Protein AF-A0A914RII7-F1 (afdb_monomer_lite)

Secondary structure (DSSP, 8-state):
---TTS-TTT-HHHHHHTT---TT-SHHHHHHHHHHHHT-GGGS---TT--HHHHHHHHHHHHHHHHHHTHHHHHTT-HHHHHHHHHHHHHH----TTT-TTS--PPPPPHHHHHHHHHHHHHHH----SSS----SS-HHHHHHSHHHHHHHHHHHHHHHHHHH-TT--HHHHHHHHHHHHHHHHHIIIIISPPHHHHT-HHHH-----HHHHHHH-TTS-HHHHHHHHHHHS-GGG-

Sequence (239 aa):
MINISADPCSDFYTFTCGNYNNPAGMSFEELDERNMPSAHPDNYNMPVTSSKPMQQLFHYFDTCKTAFSDWSAITRDASYVKSKLRSFQSVTRLPFPLLQQDSTDLAVPNSTTLATAIGYLEGALQTATFLTSATLTYPASYYLKAWNLIKAEYRERVMTWMNQLTSSLNQTQLSRDVEDMLNLELRFVTELMTDANTRRNFARSYNRYTVAQASAQYPFLDWRIYLQEISAHADRSVQ

InterPro domains:
  IPR000718 Peptidase M13 [PS51885] (1-239)
  IPR008753 Peptidase M13, N-terminal domain [PF05649] (8-231)
  IPR042089 Peptidase M13, domain 2 [G3DSA:1.10.1380.10] (29-239)

Radius of gyration: 23.93 Å; chains: 1; bounding box: 58×49×57 Å

Foldseek 3Di:
DADPVDDCVVPVCCRRCVPPDDPCDDPVSVVCVVCVVVPQCVVPDQPPPDDPVSVVVVVVNVVVVVCVVCVCVVPQQPVVVVVLQVVLCVFLVDHDCLQPVVDDDDDDDFQLSVLLNQLQCCQAVVFDDPLDLGDDPDPLCCLVPPCVPCVVVQLVVQVVVSCSNPVPGDVVVSSVVSVVVVVVSSCCSPPPDDDPVVVVPVVVSPDDDDQVRCCVVPVRHNSVSNVVSNVVNHDPVVD

pLDDT: mean 88.15, std 9.2, range [39.59, 97.75]

Organism: Parascaris equorum (NCBI:txid6256)

Structure (mmCIF, N/CA/C/O backbone):
data_AF-A0A914RII7-F1
#
_entry.id   AF-A0A914RII7-F1
#
loop_
_atom_site.group_PDB
_atom_site.id
_atom_site.type_symbol
_atom_site.label_atom_id
_atom_site.label_alt_id
_atom_site.label_comp_id
_atom_site.label_asym_id
_atom_site.label_entity_id
_atom_site.label_seq_id
_atom_site.pdbx_PDB_ins_code
_atom_site.Cartn_x
_atom_site.Cartn_y
_atom_site.Cartn_z
_atom_site.occupancy
_atom_site.B_iso_or_equiv
_atom_site.auth_seq_id
_atom_site.auth_comp_id
_atom_site.auth_asym_id
_atom_site.auth_atom_id
_atom_site.pdbx_PDB_model_num
ATOM 1 N N . MET A 1 1 ? 23.827 -7.106 -29.412 1.00 69.38 1 MET A N 1
ATOM 2 C CA . MET A 1 1 ? 24.751 -6.605 -30.454 1.00 69.38 1 MET A CA 1
ATOM 3 C C . MET A 1 1 ? 26.041 -6.214 -29.765 1.00 69.38 1 MET A C 1
ATOM 5 O O . MET A 1 1 ? 25.971 -5.429 -28.830 1.00 69.38 1 MET A O 1
ATOM 9 N N . ILE A 1 2 ? 27.172 -6.773 -30.194 1.00 90.62 2 ILE A N 1
ATOM 10 C CA . ILE A 1 2 ? 28.473 -6.551 -29.547 1.00 90.62 2 ILE A CA 1
ATOM 11 C C . ILE A 1 2 ? 29.140 -5.257 -30.041 1.00 90.62 2 ILE A C 1
ATOM 13 O O . ILE A 1 2 ? 28.991 -4.880 -31.206 1.00 90.62 2 ILE A O 1
ATOM 17 N N . ASN A 1 3 ? 29.881 -4.588 -29.161 1.00 94.12 3 ASN A N 1
ATOM 18 C CA . ASN A 1 3 ? 30.772 -3.474 -29.458 1.00 94.12 3 ASN A CA 1
ATOM 19 C C . ASN A 1 3 ? 32.227 -3.957 -29.462 1.00 94.12 3 ASN A C 1
ATOM 21 O O . ASN A 1 3 ? 32.897 -3.972 -28.434 1.00 94.12 3 ASN A O 1
ATOM 25 N N . ILE A 1 4 ? 32.722 -4.322 -30.646 1.00 94.56 4 ILE A N 1
ATOM 26 C CA . ILE A 1 4 ? 34.090 -4.832 -30.836 1.00 94.56 4 ILE A CA 1
ATOM 27 C C . ILE A 1 4 ? 35.189 -3.788 -30.591 1.00 94.56 4 ILE A C 1
ATOM 29 O O . ILE A 1 4 ? 36.359 -4.150 -30.530 1.00 94.56 4 ILE A O 1
ATOM 33 N N . SER A 1 5 ? 34.831 -2.507 -30.467 1.00 96.00 5 SER A N 1
ATOM 34 C CA . SER A 1 5 ? 35.778 -1.435 -30.146 1.00 96.00 5 SER A CA 1
ATOM 35 C C . SER A 1 5 ? 36.058 -1.325 -28.644 1.00 96.00 5 SER A C 1
ATOM 37 O O . SER A 1 5 ? 36.991 -0.628 -28.256 1.00 96.00 5 SER A O 1
ATOM 39 N N . ALA A 1 6 ? 35.257 -1.980 -27.796 1.00 96.25 6 ALA A N 1
ATOM 40 C CA . ALA A 1 6 ? 35.498 -2.064 -26.361 1.00 96.25 6 ALA A CA 1
ATOM 41 C C . ALA A 1 6 ? 36.340 -3.305 -26.025 1.00 96.25 6 ALA A C 1
ATOM 43 O O . ALA A 1 6 ? 36.128 -4.376 -26.589 1.00 96.25 6 ALA A O 1
ATOM 44 N N . ASP A 1 7 ? 37.284 -3.171 -25.093 1.00 96.62 7 ASP A N 1
ATOM 45 C CA . ASP A 1 7 ? 38.089 -4.297 -24.616 1.00 96.62 7 ASP A CA 1
ATOM 46 C C . ASP A 1 7 ? 37.279 -5.153 -23.619 1.00 96.62 7 ASP A C 1
ATOM 48 O O . ASP A 1 7 ? 36.950 -4.660 -22.533 1.00 96.62 7 ASP A O 1
ATOM 52 N N . PRO A 1 8 ? 36.983 -6.433 -23.923 1.00 96.25 8 PRO A N 1
ATOM 53 C CA . PRO A 1 8 ? 36.220 -7.299 -23.027 1.00 96.25 8 PRO A CA 1
ATOM 54 C C . PRO A 1 8 ? 36.928 -7.590 -21.696 1.00 96.25 8 PRO A C 1
ATOM 56 O O . PRO A 1 8 ? 36.249 -7.933 -20.729 1.00 96.25 8 PRO A O 1
ATOM 59 N N . CYS A 1 9 ? 38.258 -7.459 -21.620 1.00 96.81 9 CYS A N 1
ATOM 60 C CA . CYS A 1 9 ? 39.017 -7.642 -20.379 1.00 96.81 9 CYS A CA 1
ATOM 61 C C . CYS A 1 9 ? 38.873 -6.452 -19.420 1.00 96.81 9 CYS A C 1
ATOM 63 O O . CYS A 1 9 ? 39.082 -6.610 -18.218 1.00 96.81 9 CYS A O 1
ATOM 65 N N . SER A 1 10 ? 38.515 -5.280 -19.949 1.00 97.44 10 SER A N 1
ATOM 66 C CA . SER A 1 10 ? 38.382 -4.034 -19.191 1.00 97.44 10 SER A CA 1
ATOM 67 C C . SER A 1 10 ? 36.919 -3.679 -18.908 1.00 97.44 10 SER A C 1
ATOM 69 O O . SER A 1 10 ? 36.592 -3.261 -17.800 1.00 97.44 10 SER A O 1
ATOM 71 N N . ASP A 1 11 ? 36.027 -3.873 -19.884 1.00 96.38 11 ASP A N 1
ATOM 72 C CA . ASP A 1 11 ? 34.590 -3.617 -19.754 1.00 96.38 11 ASP A CA 1
ATOM 73 C C . ASP A 1 11 ? 33.777 -4.600 -20.611 1.00 96.38 11 ASP A C 1
ATOM 75 O O . ASP A 1 11 ? 33.369 -4.332 -21.748 1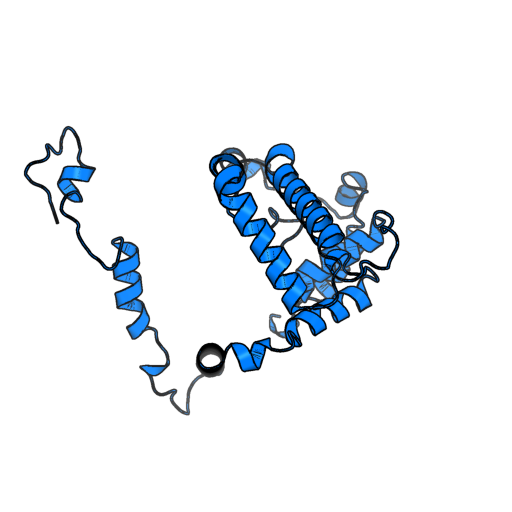.00 96.38 11 ASP A O 1
ATOM 79 N N . PHE A 1 12 ? 33.527 -5.775 -20.032 1.00 96.06 12 PHE A N 1
ATOM 80 C CA . PHE A 1 12 ? 32.760 -6.834 -20.682 1.00 96.06 12 PHE A CA 1
ATOM 81 C C . PHE A 1 12 ? 31.304 -6.434 -20.975 1.00 96.06 12 PHE A C 1
ATOM 83 O O . PHE A 1 12 ? 30.708 -6.935 -21.936 1.00 96.06 12 PHE A O 1
ATOM 90 N N . TYR A 1 13 ? 30.724 -5.523 -20.180 1.00 93.81 13 TYR A N 1
ATOM 91 C CA . TYR A 1 13 ? 29.360 -5.046 -20.397 1.00 93.81 13 TYR A CA 1
ATOM 92 C C . TYR A 1 13 ? 29.288 -4.189 -21.658 1.00 93.81 13 TYR A C 1
ATOM 94 O O . TYR A 1 13 ? 28.474 -4.473 -22.535 1.00 93.81 13 TYR A O 1
ATOM 102 N N . THR A 1 14 ? 30.172 -3.200 -21.810 1.00 95.25 14 THR A N 1
ATOM 103 C CA . THR A 1 14 ? 30.212 -2.374 -23.024 1.00 95.25 14 THR A CA 1
ATOM 104 C C . THR A 1 14 ? 30.561 -3.214 -24.249 1.00 95.25 14 THR A C 1
ATOM 106 O O . THR A 1 14 ? 29.912 -3.056 -25.280 1.00 95.25 14 THR A O 1
ATOM 109 N N . PHE A 1 15 ? 31.494 -4.167 -24.152 1.00 96.56 15 PHE A N 1
ATOM 110 C CA . PHE A 1 15 ? 31.782 -5.095 -25.255 1.00 96.56 15 PHE A CA 1
ATOM 111 C C . PHE A 1 15 ? 30.549 -5.900 -25.688 1.00 96.56 15 PHE A C 1
ATOM 113 O O . PHE A 1 15 ? 30.287 -6.049 -26.879 1.00 96.56 15 PHE A O 1
ATOM 120 N N . THR A 1 16 ? 29.757 -6.406 -24.745 1.00 93.62 16 THR A N 1
ATOM 121 C CA . THR A 1 16 ? 28.628 -7.294 -25.069 1.00 93.62 16 THR A CA 1
ATOM 122 C C . THR A 1 16 ? 27.358 -6.526 -25.448 1.00 93.62 16 THR A C 1
ATOM 124 O O . THR A 1 16 ? 26.624 -6.943 -26.349 1.00 93.62 16 THR A O 1
ATOM 127 N N . CYS A 1 17 ? 27.106 -5.401 -24.776 1.00 91.62 17 CYS A N 1
ATOM 128 C CA . CYS A 1 17 ? 25.836 -4.674 -24.788 1.00 91.62 17 CYS A CA 1
ATOM 129 C C . CYS A 1 17 ? 25.954 -3.230 -25.293 1.00 91.62 17 CYS A C 1
ATOM 131 O O . CYS A 1 17 ? 24.932 -2.596 -25.522 1.00 91.62 17 CYS A O 1
ATOM 133 N N . GLY A 1 18 ? 27.157 -2.686 -25.489 1.00 90.62 18 GLY A N 1
ATOM 134 C CA . GLY A 1 18 ? 27.365 -1.262 -25.788 1.00 90.62 18 GLY A CA 1
ATOM 135 C C . GLY A 1 18 ? 26.801 -0.791 -27.132 1.00 90.62 18 GLY A C 1
ATOM 136 O O . GLY A 1 18 ? 26.607 0.403 -27.319 1.00 90.62 18 GLY A O 1
ATOM 137 N N . ASN A 1 19 ? 26.496 -1.724 -28.040 1.00 92.06 19 ASN A N 1
ATOM 138 C CA . ASN A 1 19 ? 25.799 -1.452 -29.302 1.00 92.06 19 ASN A CA 1
ATOM 139 C C . ASN A 1 19 ? 24.317 -1.866 -29.266 1.00 92.06 19 ASN A C 1
ATOM 141 O O . ASN A 1 19 ? 23.657 -1.923 -30.305 1.00 92.06 19 ASN A O 1
ATOM 145 N N . TYR A 1 20 ? 23.780 -2.219 -28.098 1.00 87.94 20 TYR A N 1
ATOM 146 C CA . TYR A 1 20 ? 22.355 -2.471 -27.943 1.00 87.94 20 TYR A CA 1
ATOM 147 C C . TYR A 1 20 ? 21.597 -1.142 -28.021 1.00 87.94 20 TYR A C 1
ATOM 149 O O . TYR A 1 20 ? 21.709 -0.295 -27.141 1.00 87.94 20 TYR A O 1
ATOM 157 N N . ASN A 1 21 ? 20.838 -0.964 -29.099 1.00 82.31 21 ASN A N 1
ATOM 158 C CA . ASN A 1 21 ? 20.032 0.223 -29.355 1.00 82.31 21 ASN A CA 1
ATOM 159 C C . ASN A 1 21 ? 18.642 -0.216 -29.826 1.00 82.31 21 ASN A C 1
ATOM 161 O O . ASN A 1 21 ? 18.304 -0.095 -31.004 1.00 82.31 21 ASN A O 1
ATOM 165 N N . ASN A 1 22 ? 17.887 -0.839 -28.921 1.00 78.75 22 ASN A N 1
ATOM 166 C CA . ASN A 1 22 ? 16.504 -1.210 -29.183 1.00 78.75 22 ASN A CA 1
ATOM 167 C C . ASN A 1 22 ? 15.576 -0.129 -28.598 1.00 78.75 22 ASN A C 1
ATOM 169 O O . ASN A 1 22 ? 15.624 0.103 -27.388 1.00 78.75 22 ASN A O 1
ATOM 173 N N . PRO A 1 23 ? 14.729 0.528 -29.414 1.00 74.31 23 PRO A N 1
ATOM 174 C CA . PRO A 1 23 ? 13.743 1.481 -28.908 1.00 74.31 23 PRO A CA 1
ATOM 175 C C . PRO A 1 23 ? 12.662 0.831 -28.029 1.00 74.31 23 PRO A C 1
ATOM 177 O O . PRO A 1 23 ? 12.042 1.540 -27.246 1.00 74.31 23 PRO A O 1
ATOM 180 N N . ALA A 1 24 ? 12.462 -0.490 -28.126 1.00 68.81 24 ALA A N 1
ATOM 181 C CA . ALA A 1 24 ? 11.534 -1.266 -27.295 1.00 68.81 24 ALA A CA 1
ATOM 182 C C . ALA A 1 24 ? 12.058 -1.552 -25.870 1.00 68.81 24 ALA A C 1
ATOM 184 O O . ALA A 1 24 ? 11.446 -2.303 -25.122 1.00 68.81 24 ALA A O 1
ATOM 185 N N . GLY A 1 25 ? 13.205 -0.979 -25.487 1.00 79.31 25 GLY A N 1
ATOM 186 C CA . GLY A 1 25 ? 13.739 -1.100 -24.131 1.00 79.31 25 GLY A CA 1
ATOM 187 C C . GLY A 1 25 ? 14.716 -2.263 -23.945 1.00 79.31 25 GLY A C 1
ATOM 188 O O . GLY A 1 25 ? 15.396 -2.679 -24.886 1.00 79.31 25 GLY A O 1
ATOM 189 N N . MET A 1 26 ? 14.879 -2.736 -22.708 1.00 83.12 26 MET A N 1
ATOM 190 C CA . MET A 1 26 ? 15.858 -3.766 -22.332 1.00 83.12 26 MET A CA 1
ATOM 191 C C . MET A 1 26 ? 15.455 -5.165 -22.823 1.00 83.12 26 MET A C 1
ATOM 193 O O . MET A 1 26 ? 14.303 -5.430 -23.137 1.00 83.12 26 MET A O 1
ATOM 197 N N . SER A 1 27 ? 16.401 -6.110 -22.854 1.00 85.69 27 SER A N 1
ATOM 198 C CA . SER A 1 27 ? 16.181 -7.436 -23.458 1.00 85.69 27 SER A CA 1
ATOM 199 C C . SER A 1 27 ? 15.018 -8.238 -22.857 1.00 85.69 27 SER A C 1
ATOM 201 O O . SER A 1 27 ? 14.435 -9.068 -23.546 1.00 85.69 27 SER A O 1
ATOM 203 N N . PHE A 1 28 ? 14.696 -8.033 -21.576 1.00 87.62 28 PHE A N 1
ATOM 204 C CA . PHE A 1 28 ? 13.535 -8.674 -20.948 1.00 87.62 28 PHE A CA 1
ATOM 205 C C . PHE A 1 28 ? 12.216 -8.018 -21.366 1.00 87.62 28 PHE A C 1
ATOM 207 O O . PHE A 1 28 ? 11.261 -8.736 -21.630 1.00 87.62 28 PHE A O 1
ATOM 214 N N . GLU A 1 29 ? 12.193 -6.692 -21.518 1.00 86.69 29 GLU A N 1
ATOM 215 C CA . GLU A 1 29 ? 11.026 -5.958 -22.024 1.00 86.69 29 GLU A CA 1
ATOM 216 C C . GLU A 1 29 ? 10.716 -6.395 -23.462 1.00 86.69 29 GLU A C 1
ATOM 218 O O . GLU A 1 29 ? 9.573 -6.698 -23.781 1.00 86.69 29 GLU A O 1
ATOM 223 N N . GLU A 1 30 ? 11.746 -6.584 -24.295 1.00 86.12 30 GLU A N 1
ATOM 224 C CA . GLU A 1 30 ? 11.578 -7.115 -25.652 1.00 86.12 30 GLU A CA 1
ATOM 225 C C . GLU A 1 30 ? 10.951 -8.521 -25.662 1.00 86.12 30 GLU A C 1
ATOM 227 O O . GLU A 1 30 ? 10.103 -8.830 -26.504 1.00 86.12 30 GLU A O 1
ATOM 232 N N . LEU A 1 31 ? 11.375 -9.400 -24.751 1.00 85.56 31 LEU A N 1
ATOM 233 C CA . LEU A 1 31 ? 10.804 -10.743 -24.646 1.00 85.56 31 LEU A CA 1
ATOM 234 C C . LEU A 1 31 ? 9.352 -10.696 -24.165 1.00 85.56 31 LEU A C 1
ATOM 236 O O . LEU A 1 31 ? 8.512 -11.408 -24.717 1.00 85.56 31 LEU A O 1
ATOM 240 N N . ASP A 1 32 ? 9.047 -9.851 -23.184 1.00 85.38 32 ASP A N 1
ATOM 241 C CA . ASP A 1 32 ? 7.691 -9.669 -22.673 1.00 85.38 32 ASP A CA 1
ATOM 242 C C . ASP A 1 32 ? 6.762 -9.110 -23.759 1.00 85.38 32 ASP A C 1
ATOM 244 O O . ASP A 1 32 ? 5.695 -9.676 -23.999 1.00 85.38 32 ASP A O 1
ATOM 248 N N . GLU A 1 33 ? 7.190 -8.083 -24.497 1.00 83.75 33 GLU A N 1
ATOM 249 C CA . GLU A 1 33 ? 6.431 -7.502 -25.611 1.00 83.75 33 GLU A CA 1
ATOM 250 C C . GLU A 1 33 ? 6.171 -8.508 -26.737 1.00 83.75 33 GLU A C 1
ATOM 252 O O . GLU A 1 33 ? 5.079 -8.534 -27.303 1.00 83.75 33 GLU A O 1
ATOM 257 N N . ARG A 1 34 ? 7.136 -9.380 -27.051 1.00 84.44 34 ARG A N 1
ATOM 258 C CA . ARG A 1 34 ? 6.948 -10.452 -28.045 1.00 84.44 34 ARG A CA 1
ATOM 259 C C . ARG A 1 34 ? 5.971 -11.527 -27.567 1.00 84.44 34 ARG A C 1
ATOM 261 O O . ARG A 1 34 ? 5.237 -12.098 -28.377 1.00 84.44 34 ARG A O 1
ATOM 268 N N . ASN A 1 35 ? 5.961 -11.819 -26.269 1.00 83.75 35 ASN A N 1
ATOM 269 C CA . ASN A 1 35 ? 5.116 -12.859 -25.688 1.00 83.75 35 ASN A CA 1
ATOM 270 C C . ASN A 1 35 ? 3.685 -12.380 -25.420 1.00 83.75 35 ASN A C 1
ATOM 272 O O . ASN A 1 35 ? 2.754 -13.182 -25.514 1.00 83.75 35 ASN A O 1
ATOM 276 N N . MET A 1 36 ? 3.494 -11.092 -25.128 1.00 79.75 36 MET A N 1
ATOM 277 C CA . MET A 1 36 ? 2.201 -10.532 -24.732 1.00 79.75 36 MET A CA 1
ATOM 278 C C . MET A 1 36 ? 1.090 -10.771 -25.777 1.00 79.75 36 MET A C 1
ATOM 280 O O . MET A 1 36 ? 0.040 -11.281 -25.385 1.00 79.75 36 MET A O 1
ATOM 284 N N . PRO A 1 37 ? 1.304 -10.572 -27.098 1.00 75.19 37 PRO A N 1
ATOM 285 C CA . PRO A 1 37 ? 0.316 -10.925 -28.117 1.00 75.19 37 PRO A CA 1
ATOM 286 C C . PRO A 1 37 ? -0.029 -12.418 -28.110 1.00 75.19 37 PRO A C 1
ATOM 288 O O . PRO A 1 37 ? -1.193 -12.790 -28.201 1.00 75.19 37 PRO A O 1
ATOM 291 N N . SER A 1 38 ? 0.959 -13.298 -27.948 1.00 71.88 38 SER A N 1
ATOM 292 C CA . SER A 1 38 ? 0.738 -14.752 -27.983 1.00 71.88 38 SER A CA 1
ATOM 293 C C . SER A 1 38 ? -0.075 -15.267 -26.789 1.00 71.88 38 SER A C 1
ATOM 295 O O . SER A 1 38 ? -0.702 -16.322 -26.887 1.00 71.88 38 SER A O 1
ATOM 297 N N . ALA A 1 39 ? -0.078 -14.524 -25.680 1.00 67.88 39 ALA A N 1
ATOM 298 C CA . ALA A 1 39 ? -0.862 -14.798 -24.477 1.00 67.88 39 ALA A CA 1
ATOM 299 C C . ALA A 1 39 ? -2.202 -14.035 -24.434 1.00 67.88 39 ALA A C 1
ATOM 301 O O . ALA A 1 39 ? -2.983 -14.218 -23.501 1.00 67.88 39 ALA A O 1
ATOM 302 N N . HIS A 1 40 ? -2.469 -13.178 -25.423 1.00 68.75 40 HIS A N 1
ATOM 303 C CA . HIS A 1 40 ? -3.616 -12.281 -25.431 1.00 68.75 40 HIS A CA 1
ATOM 304 C C . HIS A 1 40 ? -4.906 -13.041 -25.783 1.00 68.75 40 HIS A C 1
ATOM 306 O O . HIS A 1 40 ? -4.983 -13.614 -26.875 1.00 68.75 40 HIS A O 1
ATOM 312 N N . PRO A 1 41 ? -5.945 -13.027 -24.926 1.00 66.88 41 PRO A N 1
ATOM 313 C CA . PRO A 1 41 ? -7.180 -13.767 -25.179 1.00 66.88 41 PRO A CA 1
ATOM 314 C C . PRO A 1 41 ? -7.863 -13.390 -26.500 1.00 66.88 41 PRO A C 1
ATOM 316 O O . PRO A 1 41 ? -8.384 -14.273 -27.159 1.00 66.88 41 PRO A O 1
ATOM 319 N N . ASP A 1 42 ? -7.766 -12.140 -26.968 1.00 67.75 42 ASP A N 1
ATOM 320 C CA . ASP A 1 42 ? -8.306 -11.739 -28.288 1.00 67.75 42 ASP A CA 1
ATOM 321 C C . ASP A 1 42 ? -7.749 -12.527 -29.484 1.00 67.75 42 ASP A C 1
ATOM 323 O O . ASP A 1 42 ? -8.402 -12.613 -30.522 1.00 67.75 42 ASP A O 1
ATOM 327 N N . ASN A 1 43 ? -6.553 -13.107 -29.357 1.00 64.88 43 ASN A N 1
ATOM 328 C CA . ASN A 1 43 ? -5.967 -13.939 -30.408 1.00 64.88 43 ASN A CA 1
ATOM 329 C C . ASN A 1 43 ? -6.524 -15.374 -30.403 1.00 64.88 43 ASN A C 1
ATOM 331 O O . ASN A 1 43 ? -6.180 -16.176 -31.272 1.00 64.88 43 ASN A O 1
ATOM 335 N N . TYR A 1 44 ? -7.417 -15.689 -29.462 1.00 65.31 44 TYR A N 1
ATOM 336 C CA . TYR A 1 44 ? -8.086 -16.973 -29.326 1.00 65.31 44 TYR A CA 1
ATOM 337 C C . TYR A 1 44 ? -9.598 -16.762 -29.191 1.00 65.31 44 TYR A C 1
ATOM 339 O O . TYR A 1 44 ? -10.087 -16.226 -28.205 1.00 65.31 44 TYR A O 1
ATOM 347 N N . ASN A 1 45 ? -10.392 -17.262 -30.136 1.00 68.88 45 ASN A N 1
ATOM 348 C CA . ASN A 1 45 ? -11.835 -17.350 -29.903 1.00 68.88 45 ASN A CA 1
ATOM 349 C C . ASN A 1 45 ? -12.084 -18.345 -28.767 1.00 68.88 45 ASN A C 1
ATOM 351 O O . ASN A 1 45 ? -11.728 -19.512 -28.930 1.00 68.88 45 ASN A O 1
ATOM 355 N N . MET A 1 46 ? -12.697 -17.916 -27.655 1.00 69.88 46 MET A N 1
ATOM 356 C CA . MET A 1 46 ? -13.040 -18.811 -26.545 1.00 69.88 46 MET A CA 1
ATOM 357 C C . MET A 1 46 ? -13.911 -19.966 -27.070 1.00 69.88 46 MET A C 1
ATOM 359 O O . MET A 1 46 ? -15.057 -19.732 -27.469 1.00 69.88 46 MET A O 1
ATOM 363 N N . PRO A 1 47 ? -13.423 -21.221 -27.072 1.00 74.69 47 PRO A N 1
ATOM 364 C CA . PRO A 1 47 ? -14.244 -22.340 -27.508 1.00 74.69 47 PRO A CA 1
ATOM 365 C C . PRO A 1 47 ? -15.467 -22.488 -26.600 1.00 74.69 47 PRO A C 1
ATOM 367 O O . PRO A 1 47 ? -15.348 -22.392 -25.378 1.00 74.69 47 PRO A O 1
ATOM 370 N N . VAL A 1 48 ? -16.632 -22.798 -27.172 1.00 68.75 48 VAL A N 1
ATOM 371 C CA . VAL A 1 48 ? -17.889 -22.999 -26.417 1.00 68.75 48 VAL A CA 1
ATOM 372 C C . VAL A 1 48 ? -17.757 -24.117 -25.363 1.00 68.75 48 VAL A C 1
ATOM 374 O O . VAL A 1 48 ? -18.465 -24.126 -24.362 1.00 68.75 48 VAL A O 1
ATOM 377 N N . THR A 1 49 ? -16.801 -25.033 -25.542 1.00 80.12 49 THR A N 1
ATOM 378 C CA . THR A 1 49 ? -16.496 -26.155 -24.639 1.00 80.12 49 THR A CA 1
ATOM 379 C C . THR A 1 49 ? -15.415 -25.846 -23.595 1.00 80.12 49 THR A C 1
ATOM 381 O O . THR A 1 49 ? -14.855 -26.768 -23.001 1.00 80.12 49 THR A O 1
ATOM 384 N N . SER A 1 50 ? -15.054 -24.577 -23.395 1.00 85.00 50 SER A N 1
ATOM 385 C CA . SER A 1 50 ? -13.972 -24.191 -22.481 1.00 85.00 50 SER A CA 1
ATOM 386 C C . SER A 1 50 ? -14.278 -24.537 -21.026 1.00 85.00 50 SER A C 1
ATOM 388 O O . SER A 1 50 ? -15.417 -24.426 -20.572 1.00 85.00 50 SER A O 1
ATOM 390 N N . SER A 1 51 ? -13.243 -24.900 -20.267 1.00 89.25 51 SER A N 1
ATOM 391 C CA . SER A 1 51 ? -13.355 -25.118 -18.823 1.00 89.25 51 SER A CA 1
ATOM 392 C C . SER A 1 51 ? -13.732 -23.822 -18.090 1.00 89.25 51 SER A C 1
ATOM 394 O O . SER A 1 51 ? -13.441 -22.721 -18.559 1.00 89.25 51 SER A O 1
ATOM 396 N N . LYS A 1 52 ? -14.350 -23.938 -16.906 1.00 88.00 52 LYS A N 1
ATOM 397 C CA . LYS A 1 52 ? -14.730 -22.775 -16.083 1.00 88.00 52 LYS A CA 1
ATOM 398 C C . LYS A 1 52 ? -13.562 -21.799 -15.822 1.00 88.00 52 LYS A C 1
ATOM 400 O O . LYS A 1 52 ? -13.783 -20.605 -16.006 1.00 88.00 52 LYS A O 1
ATOM 405 N N . PRO A 1 53 ? -12.335 -22.244 -15.472 1.00 88.12 53 PRO A N 1
ATOM 406 C CA . PRO A 1 53 ? -11.206 -21.324 -15.298 1.00 88.12 53 PRO A CA 1
ATOM 407 C C . PRO A 1 53 ? -10.867 -20.534 -16.566 1.00 88.12 53 PRO A C 1
ATOM 409 O O . PRO A 1 53 ? -10.577 -19.345 -16.491 1.00 88.12 53 PRO A O 1
ATOM 412 N N . MET A 1 54 ? -10.962 -21.171 -17.737 1.00 84.31 54 MET A N 1
ATOM 413 C CA . MET A 1 54 ? -10.732 -20.494 -19.011 1.00 84.31 54 MET A CA 1
ATOM 414 C C . MET A 1 54 ? -11.817 -19.441 -19.269 1.00 84.31 54 MET A C 1
ATOM 416 O O . MET A 1 54 ? -11.499 -18.302 -19.585 1.00 84.31 54 MET A O 1
ATOM 420 N N . GLN A 1 55 ? -13.091 -19.767 -19.032 1.00 85.88 55 GLN A N 1
ATOM 421 C CA . GLN A 1 55 ? -14.185 -18.793 -19.151 1.00 85.88 55 GLN A CA 1
ATOM 422 C C . GLN A 1 55 ? -13.994 -17.583 -18.219 1.00 85.88 55 GLN A C 1
ATOM 424 O O . GLN A 1 55 ? -14.232 -16.448 -18.624 1.00 85.88 55 GLN A O 1
ATOM 429 N N . GLN A 1 56 ? -13.528 -17.808 -16.985 1.00 87.31 56 GLN A N 1
ATOM 430 C CA . GLN A 1 56 ? -13.230 -16.731 -16.034 1.00 87.31 56 GLN A CA 1
ATOM 431 C C . GLN A 1 56 ? -12.073 -15.842 -16.506 1.00 87.31 56 GLN A C 1
ATOM 433 O O . GLN A 1 56 ? -12.160 -14.626 -16.354 1.00 87.31 56 GLN A O 1
ATOM 438 N N . LEU A 1 57 ? -11.028 -16.423 -17.106 1.00 85.56 57 LEU A N 1
ATOM 439 C CA . LEU A 1 57 ? -9.909 -15.671 -17.679 1.00 85.56 57 LEU A CA 1
ATOM 440 C C . LEU A 1 57 ? -10.373 -14.740 -18.807 1.00 85.56 57 LEU A C 1
ATOM 442 O O . LEU A 1 57 ? -10.063 -13.551 -18.775 1.00 85.56 57 LEU A O 1
ATOM 446 N N . PHE A 1 58 ? -11.149 -15.258 -19.763 1.00 86.38 58 PHE A N 1
ATOM 447 C CA . PHE A 1 58 ? -11.707 -14.452 -20.854 1.00 86.38 58 PHE A CA 1
ATOM 448 C C . PHE A 1 58 ? -12.633 -13.352 -20.328 1.00 86.38 58 PHE A C 1
ATOM 450 O O . PHE A 1 58 ? -12.482 -12.192 -20.697 1.00 86.38 58 PHE A O 1
ATOM 457 N N . HIS A 1 59 ? -13.527 -13.685 -19.393 1.00 87.94 59 HIS A N 1
ATOM 458 C CA . HIS A 1 59 ? -14.421 -12.701 -18.788 1.00 87.94 59 HIS A CA 1
ATOM 459 C C . HIS A 1 59 ? -13.663 -11.577 -18.063 1.00 87.94 59 HIS A C 1
ATOM 461 O O . HIS A 1 59 ? -14.004 -10.402 -18.220 1.00 87.94 59 HIS A O 1
ATOM 467 N N . TYR A 1 60 ? -12.629 -11.917 -17.287 1.00 89.12 60 TYR A N 1
ATOM 468 C CA . TYR A 1 60 ? -11.764 -10.934 -16.633 1.00 89.12 60 TYR A CA 1
ATOM 469 C C . TYR A 1 60 ? -11.088 -10.027 -17.666 1.00 89.12 60 TYR A C 1
ATOM 471 O O . TYR A 1 60 ? -11.131 -8.803 -17.542 1.00 89.12 60 TYR A O 1
ATOM 479 N N . PHE A 1 61 ? -10.531 -10.625 -18.717 1.00 87.81 61 PHE A N 1
ATOM 480 C CA . PHE A 1 61 ? -9.839 -9.907 -19.776 1.00 87.81 61 PHE A CA 1
ATOM 481 C C . PHE A 1 61 ? -10.750 -8.918 -20.523 1.00 87.81 61 PHE A C 1
ATOM 483 O O . PHE A 1 61 ? -10.414 -7.738 -20.651 1.00 87.81 61 PHE A O 1
ATOM 490 N N . ASP A 1 62 ? -11.939 -9.358 -20.937 1.00 87.88 62 ASP A N 1
ATOM 491 C CA . ASP A 1 62 ? -12.932 -8.514 -21.612 1.00 87.88 62 ASP A CA 1
ATOM 492 C C . ASP A 1 62 ? -13.433 -7.379 -20.713 1.00 87.88 62 ASP A C 1
ATOM 494 O O . ASP A 1 62 ? -13.635 -6.247 -21.168 1.00 87.88 62 ASP A O 1
ATOM 498 N N . THR A 1 63 ? -13.588 -7.658 -19.416 1.00 90.06 63 THR A N 1
ATOM 499 C CA . THR A 1 63 ? -13.949 -6.646 -18.417 1.00 90.06 63 THR A CA 1
ATOM 500 C C . THR A 1 63 ? -12.865 -5.574 -18.323 1.00 90.06 63 THR A C 1
ATOM 502 O O . THR A 1 63 ? -13.178 -4.384 -18.369 1.00 90.06 63 THR A O 1
ATOM 505 N N . CYS A 1 64 ? -11.588 -5.968 -18.259 1.00 90.38 64 CYS A N 1
ATOM 506 C CA . CYS A 1 64 ? -10.464 -5.032 -18.258 1.00 90.38 64 CYS A CA 1
ATOM 507 C C . CYS A 1 64 ? -10.419 -4.195 -19.539 1.00 90.38 64 CYS A C 1
ATOM 509 O O . CYS A 1 64 ? -10.312 -2.974 -19.456 1.00 90.38 64 CYS A O 1
ATOM 511 N N . LYS A 1 65 ? -10.559 -4.811 -20.717 1.00 88.38 65 LYS A N 1
ATOM 512 C CA . LYS A 1 65 ? -10.596 -4.083 -21.996 1.00 88.38 65 LYS A CA 1
ATOM 513 C C . LYS A 1 65 ? -11.708 -3.046 -22.044 1.00 88.38 65 LYS A C 1
ATOM 515 O O . LYS A 1 65 ? -11.462 -1.893 -22.394 1.00 88.38 65 LYS A O 1
ATOM 520 N N . THR A 1 66 ? -12.917 -3.452 -21.662 1.00 89.62 66 THR A N 1
ATOM 521 C CA . THR A 1 66 ? -14.070 -2.551 -21.586 1.00 89.62 66 THR A CA 1
ATOM 522 C C . THR A 1 66 ? -13.763 -1.391 -20.642 1.00 89.62 66 THR A C 1
ATOM 524 O O . THR A 1 66 ? -13.992 -0.233 -20.990 1.00 89.62 66 THR A O 1
ATOM 527 N N . ALA A 1 67 ? -13.145 -1.676 -19.494 1.00 90.81 67 ALA A N 1
ATOM 528 C CA . ALA A 1 67 ? -12.768 -0.649 -18.539 1.00 90.81 67 ALA A CA 1
ATOM 529 C C . ALA A 1 67 ? -11.717 0.332 -19.059 1.00 90.81 67 ALA A C 1
ATOM 531 O O . ALA A 1 67 ? -11.849 1.527 -18.819 1.00 90.81 67 ALA A O 1
ATOM 532 N N . PHE A 1 68 ? -10.710 -0.127 -19.800 1.00 89.94 68 PHE A N 1
ATOM 533 C CA . PHE A 1 68 ? -9.726 0.769 -20.410 1.00 89.94 68 PHE A CA 1
ATOM 534 C C . PHE A 1 68 ? -10.299 1.587 -21.572 1.00 89.94 68 PHE A C 1
ATOM 536 O O . PHE A 1 68 ? -9.828 2.696 -21.812 1.00 89.94 68 PHE A O 1
ATOM 543 N N . SER A 1 69 ? -11.323 1.080 -22.266 1.00 91.94 69 SER A N 1
ATOM 544 C CA . SER A 1 69 ? -11.975 1.814 -23.358 1.00 91.94 69 SER A CA 1
ATOM 545 C C . SER A 1 69 ? -12.796 3.019 -22.884 1.00 91.94 69 SER A C 1
ATOM 547 O O . SER A 1 69 ? -12.908 4.000 -23.614 1.00 91.94 69 SER A O 1
ATOM 549 N N . ASP A 1 70 ? -13.320 2.972 -21.655 1.00 91.38 70 ASP A N 1
ATOM 550 C CA . ASP A 1 70 ? -14.060 4.074 -21.030 1.00 91.38 70 ASP A CA 1
ATOM 551 C C . ASP A 1 70 ? -13.806 4.122 -19.515 1.00 91.38 70 ASP A C 1
ATOM 553 O O . ASP A 1 70 ? -14.682 3.897 -18.671 1.00 91.38 70 ASP A O 1
ATOM 557 N N . TRP A 1 71 ? -12.551 4.407 -19.159 1.00 89.00 71 TRP A N 1
ATOM 558 C CA . TRP A 1 71 ? -12.121 4.459 -17.761 1.00 89.00 71 TRP A CA 1
ATOM 559 C C . TRP A 1 71 ? -12.899 5.505 -16.960 1.00 89.00 71 TRP A C 1
ATOM 561 O O . TRP A 1 71 ? -13.245 5.293 -15.792 1.00 89.00 71 TRP A O 1
ATOM 571 N N . SER A 1 72 ? -13.201 6.639 -17.595 1.00 88.31 72 SER A N 1
ATOM 572 C CA . SER A 1 72 ? -13.936 7.734 -16.974 1.00 88.31 72 SER A CA 1
ATOM 573 C C . SER A 1 72 ? -15.354 7.324 -16.598 1.00 88.31 72 SER A C 1
ATOM 575 O O . SER A 1 72 ? -15.771 7.647 -15.488 1.00 88.31 72 SER A O 1
ATOM 577 N N . ALA A 1 73 ? -16.089 6.586 -17.438 1.00 86.81 73 ALA A N 1
ATOM 578 C CA . ALA A 1 73 ? -17.438 6.142 -17.085 1.00 86.81 73 ALA A CA 1
ATOM 579 C C . ALA A 1 73 ? -17.465 5.235 -15.849 1.00 86.81 73 ALA A C 1
ATOM 581 O O . ALA A 1 73 ? -18.363 5.374 -15.017 1.00 86.81 73 ALA A O 1
ATOM 582 N N . ILE A 1 74 ? -16.475 4.352 -15.694 1.00 83.81 74 ILE A N 1
ATOM 583 C CA . ILE A 1 74 ? -16.418 3.392 -14.578 1.00 83.81 74 ILE A CA 1
ATOM 584 C C . ILE A 1 74 ? -15.941 4.050 -13.279 1.00 83.81 74 ILE A C 1
ATOM 586 O O . ILE A 1 74 ? -16.336 3.638 -12.189 1.00 83.81 74 ILE A O 1
ATOM 590 N N . THR A 1 75 ? -15.105 5.085 -13.371 1.00 86.25 75 THR A N 1
ATOM 591 C CA . THR A 1 75 ? -14.497 5.730 -12.195 1.00 86.25 75 THR A CA 1
ATOM 592 C C . THR A 1 75 ? -15.158 7.039 -11.776 1.00 86.25 75 THR A C 1
ATOM 594 O O . THR A 1 75 ? -14.865 7.526 -10.685 1.00 86.25 75 THR A O 1
ATOM 597 N N . ARG A 1 76 ? -16.081 7.587 -12.582 1.00 84.44 76 ARG A N 1
ATOM 598 C CA . ARG A 1 76 ? -16.657 8.938 -12.425 1.00 84.44 76 ARG A CA 1
ATOM 599 C C . ARG A 1 76 ? -17.111 9.289 -11.010 1.00 84.44 76 ARG A C 1
ATOM 601 O O . ARG A 1 76 ? -16.918 10.417 -10.575 1.00 84.44 76 ARG A O 1
ATOM 608 N N . ASP A 1 77 ? -17.766 8.367 -10.314 1.00 84.81 77 ASP A N 1
ATOM 609 C CA . ASP A 1 77 ? -18.315 8.606 -8.975 1.00 84.81 77 ASP A CA 1
ATOM 610 C C . ASP A 1 77 ? -17.499 7.958 -7.849 1.00 84.81 77 ASP A C 1
ATOM 612 O O . ASP A 1 77 ? -17.827 8.127 -6.665 1.00 84.81 77 ASP A O 1
ATOM 616 N N . ALA A 1 78 ? -16.444 7.225 -8.216 1.00 89.62 78 ALA A N 1
ATOM 617 C CA . ALA A 1 78 ? -15.667 6.355 -7.349 1.00 89.62 78 ALA A CA 1
ATOM 618 C C . ALA A 1 78 ? -16.542 5.420 -6.489 1.00 89.62 78 ALA A C 1
ATOM 620 O O . ALA A 1 78 ? -16.191 5.101 -5.350 1.00 89.62 78 ALA A O 1
ATOM 621 N N . SER A 1 79 ? -17.699 4.988 -7.003 1.00 90.31 79 SER A N 1
ATOM 622 C CA . SER A 1 79 ? -18.690 4.172 -6.287 1.00 90.31 79 SER A CA 1
ATOM 623 C C . SER A 1 79 ? -18.087 2.908 -5.689 1.00 90.31 79 SER A C 1
ATOM 625 O O . SER A 1 79 ? -18.353 2.607 -4.522 1.00 90.31 79 SER A O 1
ATOM 627 N N . TYR A 1 80 ? -17.229 2.214 -6.442 1.00 90.12 80 TYR A N 1
ATOM 628 C CA . TYR A 1 80 ? -16.514 1.037 -5.959 1.00 90.12 80 TYR A CA 1
ATOM 629 C C . TYR A 1 80 ? -15.659 1.365 -4.728 1.00 90.12 80 TYR A C 1
ATOM 631 O O . TYR A 1 80 ? -15.882 0.788 -3.663 1.00 90.12 80 TYR A O 1
ATOM 639 N N . VAL A 1 81 ? -14.756 2.347 -4.818 1.00 91.56 81 VAL A N 1
ATOM 640 C CA . VAL A 1 81 ? -13.881 2.749 -3.701 1.00 91.56 81 VAL A CA 1
ATOM 641 C C . VAL A 1 81 ? -14.706 3.229 -2.50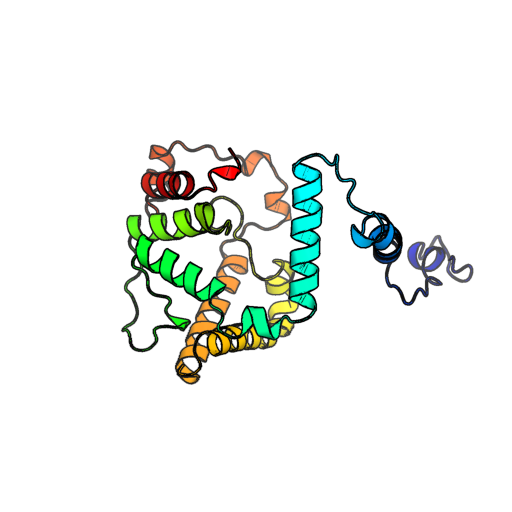5 1.00 91.56 81 VAL A C 1
ATOM 643 O O . VAL A 1 81 ? -14.507 2.763 -1.383 1.00 91.56 81 VAL A O 1
ATOM 646 N N . LYS A 1 82 ? -15.713 4.078 -2.735 1.00 92.25 82 LYS A N 1
ATOM 647 C CA . LYS A 1 82 ? -16.629 4.554 -1.687 1.00 92.25 82 LYS A CA 1
ATOM 648 C C . LYS A 1 82 ? -17.382 3.413 -1.007 1.00 92.25 82 LYS A C 1
ATOM 650 O O . LYS A 1 82 ? -17.612 3.473 0.198 1.00 92.25 82 LYS A O 1
ATOM 655 N N . SER A 1 83 ? -17.762 2.364 -1.740 1.00 93.88 83 SER A N 1
ATOM 656 C CA . SER A 1 83 ? -18.405 1.185 -1.149 1.00 93.88 83 SER A CA 1
ATOM 657 C C . SER A 1 83 ? -17.471 0.443 -0.191 1.00 93.88 83 SER A C 1
ATOM 659 O O . SER A 1 83 ? -17.907 0.031 0.886 1.00 93.88 83 SER A O 1
ATOM 661 N N . LYS A 1 84 ? -16.178 0.339 -0.527 1.00 94.44 84 LYS A N 1
ATOM 662 C CA . LYS A 1 84 ? -15.169 -0.296 0.330 1.00 94.44 84 LYS A CA 1
ATOM 663 C C . LYS A 1 84 ? -14.871 0.544 1.567 1.00 94.44 84 LYS A C 1
ATOM 665 O O . LYS A 1 84 ? -14.843 -0.012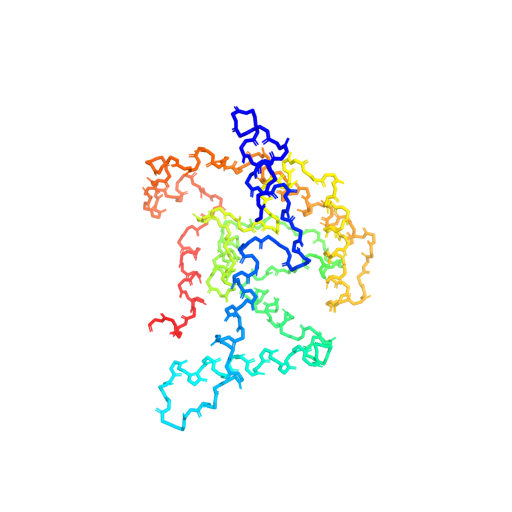 2.660 1.00 94.44 84 LYS A O 1
ATOM 670 N N . LEU A 1 85 ? -14.778 1.868 1.422 1.00 93.50 85 LEU A N 1
ATOM 671 C CA . LEU A 1 85 ? -14.635 2.797 2.549 1.00 93.50 85 LEU A CA 1
ATOM 672 C C . LEU A 1 85 ? -15.823 2.719 3.518 1.00 93.50 85 LEU A C 1
ATOM 674 O O . LEU A 1 85 ? -15.624 2.608 4.725 1.00 93.50 85 LEU A O 1
ATOM 678 N N . ARG A 1 86 ? -17.061 2.699 3.004 1.00 94.56 86 ARG A N 1
ATOM 679 C CA . ARG A 1 86 ? -18.262 2.518 3.841 1.00 94.56 86 ARG A CA 1
ATOM 680 C C . ARG A 1 86 ? -18.276 1.168 4.550 1.00 94.56 86 ARG A C 1
ATOM 682 O O . ARG A 1 86 ? -18.640 1.105 5.719 1.00 94.56 86 ARG A O 1
ATOM 689 N N . SER A 1 87 ? -17.873 0.105 3.857 1.00 95.25 87 SER A N 1
ATOM 690 C CA . SER A 1 87 ? -17.810 -1.238 4.444 1.00 95.25 87 SER A CA 1
ATOM 691 C C . SER A 1 87 ? -16.782 -1.284 5.576 1.00 95.25 87 SER A C 1
ATOM 693 O O . SER A 1 87 ? -17.122 -1.705 6.679 1.00 95.25 87 SER A O 1
ATOM 695 N N . PHE A 1 88 ? -15.586 -0.727 5.355 1.00 95.00 88 PHE A N 1
ATOM 696 C CA . PHE A 1 88 ? -14.567 -0.559 6.392 1.00 95.00 88 PHE A CA 1
ATOM 697 C C . PHE A 1 88 ? -15.118 0.209 7.601 1.00 95.00 88 PHE A C 1
ATOM 699 O O . PHE A 1 88 ? -15.111 -0.319 8.709 1.00 95.00 88 PHE A O 1
ATOM 706 N N . GLN A 1 89 ? -15.685 1.403 7.395 1.00 94.50 89 GLN A N 1
ATOM 707 C CA . GLN A 1 89 ? -16.241 2.221 8.480 1.00 94.50 89 GLN A CA 1
ATOM 708 C C . GLN A 1 89 ? -17.382 1.509 9.227 1.00 94.50 89 GLN A C 1
ATOM 710 O O . GLN A 1 89 ? -17.539 1.684 10.434 1.00 94.50 89 GLN A O 1
ATOM 715 N N . SER A 1 90 ? -18.183 0.688 8.541 1.00 95.31 90 SER A N 1
ATOM 716 C CA . SER A 1 90 ? -19.275 -0.057 9.176 1.00 95.31 90 SER A CA 1
ATOM 717 C C . SER A 1 90 ? -18.786 -1.129 10.154 1.00 95.31 90 SER A C 1
ATOM 719 O O . SER A 1 90 ? -19.429 -1.337 11.184 1.00 95.31 90 SER A O 1
ATOM 721 N N . VAL A 1 91 ? -17.643 -1.757 9.857 1.00 95.06 91 VAL A N 1
ATOM 722 C CA . VAL A 1 91 ? -17.032 -2.811 10.679 1.00 95.06 91 VAL A CA 1
ATOM 723 C C . VAL A 1 91 ? -16.193 -2.197 11.795 1.00 95.06 91 VAL A C 1
ATOM 725 O O . VAL A 1 91 ? -16.377 -2.516 12.966 1.00 95.06 91 VAL A O 1
ATOM 728 N N . THR A 1 92 ? -15.311 -1.262 11.451 1.00 93.81 92 THR A N 1
ATOM 729 C CA . THR A 1 92 ? -14.299 -0.731 12.375 1.00 93.81 92 THR A CA 1
ATOM 730 C C . THR A 1 92 ? -14.804 0.431 13.217 1.00 93.81 92 THR A C 1
ATOM 732 O O . THR A 1 92 ? -14.206 0.755 14.240 1.00 93.81 92 THR A O 1
ATOM 735 N N . ARG A 1 93 ? -15.884 1.089 12.770 1.00 92.19 93 ARG A N 1
ATOM 736 C CA . ARG A 1 93 ? -16.370 2.380 13.285 1.00 92.19 93 ARG A CA 1
ATOM 737 C C . ARG A 1 93 ? -15.359 3.519 13.155 1.00 92.19 93 ARG A C 1
ATOM 739 O O . ARG A 1 93 ? -15.631 4.616 13.635 1.00 92.19 93 ARG A O 1
ATOM 746 N N . LEU A 1 94 ? -14.238 3.290 12.473 1.00 91.56 94 LEU A N 1
ATOM 747 C CA . LEU A 1 94 ? -13.253 4.318 12.190 1.00 91.56 94 LEU A CA 1
ATOM 748 C C . LEU A 1 94 ? -13.697 5.109 10.959 1.00 91.56 94 LEU A C 1
ATOM 750 O O . LEU A 1 94 ? -13.926 4.512 9.899 1.00 91.56 94 LEU A O 1
ATOM 754 N N . PRO A 1 95 ? -13.822 6.440 11.065 1.00 89.44 95 PRO A N 1
ATOM 755 C CA . PRO A 1 95 ? -13.963 7.266 9.886 1.00 89.44 95 PRO A CA 1
ATOM 756 C C . PRO A 1 95 ? -12.633 7.319 9.126 1.00 89.44 95 PRO A C 1
ATOM 758 O O . PRO A 1 95 ? -11.603 6.832 9.593 1.00 89.44 95 PRO A O 1
ATOM 761 N N . PHE A 1 96 ? -12.661 7.913 7.936 1.00 89.75 96 PHE A N 1
ATOM 762 C CA . PHE A 1 96 ? -11.457 8.152 7.143 1.00 89.75 96 PHE A CA 1
ATOM 763 C C . PHE A 1 96 ? -11.057 9.627 7.314 1.00 89.75 96 PHE A C 1
ATOM 765 O O . PHE A 1 96 ? -11.728 10.473 6.718 1.00 89.75 96 PHE A O 1
ATOM 772 N N . PRO A 1 97 ? -10.025 9.966 8.118 1.00 87.81 97 PRO A N 1
ATOM 773 C CA . PRO A 1 97 ? -9.751 11.356 8.510 1.00 87.81 97 PRO A CA 1
ATOM 774 C C . PRO A 1 97 ? -9.556 12.303 7.321 1.00 87.81 97 PRO A C 1
ATOM 776 O O . PRO A 1 97 ? -10.138 13.381 7.290 1.00 87.81 97 PRO A O 1
ATOM 779 N N . LEU A 1 98 ? -8.871 11.832 6.270 1.00 89.94 98 LEU A N 1
ATOM 780 C CA . LEU A 1 98 ? -8.664 12.586 5.026 1.00 89.94 98 LEU A CA 1
ATOM 781 C C . LEU A 1 98 ? -9.967 12.991 4.311 1.00 89.94 98 LEU A C 1
ATOM 783 O O . LEU A 1 98 ? -9.950 13.906 3.493 1.00 89.94 98 LEU A O 1
ATOM 787 N N . LEU A 1 99 ? -11.086 12.310 4.587 1.00 90.56 99 LEU A N 1
ATOM 788 C CA . LEU A 1 99 ? -12.395 12.574 3.978 1.00 90.56 99 LEU A CA 1
ATOM 789 C C . LEU A 1 99 ? -13.413 13.194 4.949 1.00 90.56 99 LEU A C 1
ATOM 791 O O . LEU A 1 99 ? -14.415 13.736 4.491 1.00 90.56 99 LEU A O 1
ATOM 795 N N . GLN A 1 100 ? -13.189 13.094 6.263 1.00 88.25 100 GLN A N 1
ATOM 796 C CA . GLN A 1 100 ? -14.106 13.534 7.327 1.00 88.25 100 GLN A CA 1
ATOM 797 C C . GLN A 1 100 ? -13.431 14.605 8.197 1.00 88.25 100 GLN A C 1
ATOM 799 O O . GLN A 1 100 ? -13.169 14.411 9.383 1.00 88.25 100 GLN A O 1
ATOM 804 N N . GLN A 1 101 ? -13.116 15.737 7.563 1.00 86.81 101 GLN A N 1
ATOM 805 C CA . GLN A 1 101 ? -12.307 16.829 8.127 1.00 86.81 101 GLN A CA 1
ATOM 806 C C . GLN A 1 101 ? -13.076 17.781 9.060 1.00 86.81 101 GLN A C 1
ATOM 808 O O . GLN A 1 101 ? -12.508 18.729 9.592 1.00 86.81 101 GLN A O 1
ATOM 813 N N . ASP A 1 102 ? -14.380 17.574 9.215 1.00 81.12 102 ASP A N 1
ATOM 814 C CA . ASP A 1 102 ? -15.253 18.291 10.145 1.00 81.12 102 ASP A CA 1
ATOM 815 C C . ASP A 1 102 ? -15.264 17.669 11.550 1.00 81.12 102 ASP A C 1
ATOM 817 O O . ASP A 1 102 ? -15.766 18.276 12.498 1.00 81.12 102 ASP A O 1
ATOM 821 N N . SER A 1 103 ? -14.695 16.471 11.695 1.00 72.25 103 SER A N 1
ATOM 822 C CA . SER A 1 103 ? -14.561 15.781 12.973 1.00 72.25 103 SER A CA 1
ATOM 823 C C . SER A 1 103 ? -13.300 16.219 13.724 1.00 72.25 103 SER A C 1
ATOM 825 O O . SER A 1 103 ? -12.275 16.535 13.127 1.00 72.25 103 SER A O 1
ATOM 827 N N . THR A 1 104 ? -13.373 16.258 15.057 1.00 77.31 104 THR A N 1
ATOM 828 C CA . THR A 1 104 ? -12.177 16.416 15.896 1.00 77.31 104 THR A CA 1
ATOM 829 C C . THR A 1 104 ? -11.235 15.238 15.687 1.00 77.31 104 THR A C 1
ATOM 831 O O . THR A 1 104 ? -11.720 14.115 15.519 1.00 77.31 104 THR A O 1
ATOM 834 N N . ASP A 1 105 ? -9.925 15.479 15.795 1.00 73.00 105 ASP A N 1
ATOM 835 C CA . ASP A 1 105 ? -8.911 14.425 15.741 1.00 73.00 105 ASP A CA 1
ATOM 836 C C . ASP A 1 105 ? -9.328 13.221 16.587 1.00 73.00 105 ASP A C 1
ATOM 838 O O . ASP A 1 105 ? -9.683 13.335 17.767 1.00 73.00 105 ASP A O 1
ATOM 842 N N . LEU A 1 106 ? -9.324 12.053 15.951 1.00 75.44 106 LEU A N 1
ATOM 843 C CA . LEU A 1 106 ? -9.706 10.820 16.613 1.00 75.44 106 LEU A CA 1
ATOM 844 C C . LEU A 1 106 ? -8.694 10.490 17.704 1.00 75.44 106 LEU A C 1
ATOM 846 O O . LEU A 1 106 ? -7.481 10.601 17.515 1.00 75.44 106 LEU A O 1
ATOM 850 N N . ALA A 1 107 ? -9.199 9.976 18.823 1.00 83.62 107 ALA A N 1
ATOM 851 C CA . ALA A 1 107 ? -8.341 9.287 19.768 1.00 83.62 107 ALA A CA 1
ATOM 852 C C . ALA A 1 107 ? -7.639 8.112 19.068 1.00 83.62 107 ALA A C 1
ATOM 854 O O . ALA A 1 107 ? -8.230 7.430 18.224 1.0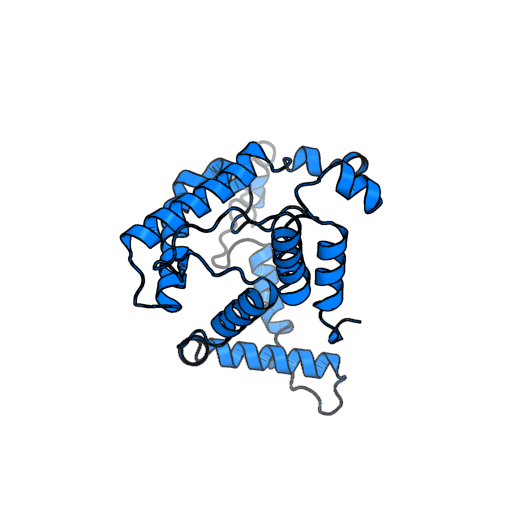0 83.62 107 ALA A O 1
ATOM 855 N N . VAL A 1 108 ? -6.387 7.859 19.456 1.00 85.50 108 VAL A N 1
ATOM 856 C CA . VAL A 1 108 ? -5.643 6.676 19.010 1.00 85.50 108 VAL A CA 1
ATOM 857 C C . VAL A 1 108 ? -6.505 5.431 19.270 1.00 85.50 108 VAL A C 1
ATOM 859 O O . VAL A 1 108 ? -7.003 5.271 20.391 1.00 85.50 108 VAL A O 1
ATOM 862 N N . PRO A 1 109 ? -6.719 4.556 18.267 1.00 91.44 109 PRO A N 1
ATOM 863 C CA . PRO A 1 109 ? -7.557 3.379 18.441 1.00 91.44 109 PRO A CA 1
ATOM 864 C C . PRO A 1 109 ? -6.984 2.468 19.528 1.00 91.44 109 PRO A C 1
ATOM 866 O O . PRO A 1 109 ? -5.773 2.260 19.614 1.00 91.44 109 PRO A O 1
ATOM 869 N N . ASN A 1 110 ? -7.864 1.899 20.354 1.00 94.81 110 ASN A N 1
ATOM 870 C CA . ASN A 1 110 ? -7.460 0.874 21.313 1.00 94.81 110 ASN A CA 1
ATOM 871 C C . ASN A 1 110 ? -7.065 -0.431 20.591 1.00 94.81 110 ASN A C 1
ATOM 873 O O . ASN A 1 110 ? -7.297 -0.590 19.390 1.00 94.81 110 ASN A O 1
ATOM 877 N N . SER A 1 111 ? -6.495 -1.384 21.332 1.00 95.75 111 SER A N 1
ATOM 878 C CA . SER A 1 111 ? -5.977 -2.639 20.771 1.00 95.75 111 SER A CA 1
ATOM 879 C C . SER A 1 111 ? -7.023 -3.467 20.020 1.00 95.75 111 SER A C 1
ATOM 881 O O . SER A 1 111 ? -6.685 -4.100 19.020 1.00 95.75 111 SER A O 1
ATOM 883 N N . THR A 1 112 ? -8.286 -3.438 20.455 1.00 96.62 112 THR A N 1
ATOM 884 C CA . THR A 1 112 ? -9.401 -4.128 19.794 1.00 96.62 112 THR A CA 1
ATOM 885 C C . THR A 1 112 ? -9.800 -3.423 18.500 1.00 96.62 112 THR A C 1
ATOM 887 O O . THR A 1 112 ? -9.873 -4.063 17.458 1.00 96.62 112 THR A O 1
ATOM 890 N N . THR A 1 113 ? -10.005 -2.103 18.524 1.00 95.94 113 THR A N 1
ATOM 891 C CA . THR A 1 113 ? -10.357 -1.322 17.327 1.00 95.94 113 THR A CA 1
ATOM 892 C C . THR A 1 113 ? -9.257 -1.396 16.271 1.00 95.94 113 THR A C 1
ATOM 894 O O . THR A 1 113 ? -9.548 -1.556 15.086 1.00 95.94 113 THR A O 1
ATOM 897 N N . LEU A 1 114 ? -7.993 -1.329 16.695 1.00 94.38 114 LEU A N 1
ATOM 898 C CA . LEU A 1 114 ? -6.844 -1.488 15.813 1.00 94.38 114 LEU A CA 1
ATOM 899 C C . LEU A 1 114 ? -6.798 -2.901 15.208 1.00 94.38 114 LEU A C 1
ATOM 901 O O . LEU A 1 114 ? -6.623 -3.036 13.999 1.00 94.38 114 LEU A O 1
ATOM 905 N N . ALA A 1 115 ? -7.029 -3.943 16.015 1.00 95.31 115 ALA A N 1
ATOM 906 C CA . ALA A 1 115 ? -7.101 -5.328 15.547 1.00 95.31 115 ALA A CA 1
ATOM 907 C C . ALA A 1 115 ? -8.219 -5.554 14.522 1.00 95.31 115 ALA A C 1
ATOM 909 O O . ALA A 1 115 ? -7.964 -6.156 13.480 1.00 95.31 115 ALA A O 1
ATOM 910 N N . THR A 1 116 ? -9.417 -5.021 14.770 1.00 96.25 116 THR A N 1
ATOM 911 C CA . THR A 1 116 ? -10.536 -5.067 13.820 1.00 96.25 116 THR A CA 1
ATOM 912 C C . THR A 1 116 ? -10.204 -4.343 12.521 1.00 96.25 116 THR A C 1
ATOM 914 O O . THR A 1 116 ? -10.430 -4.884 11.442 1.00 96.25 116 THR A O 1
ATOM 917 N N . ALA A 1 117 ? -9.612 -3.150 12.596 1.00 94.44 117 ALA A N 1
ATOM 918 C CA . ALA A 1 117 ? -9.251 -2.383 11.409 1.00 94.44 117 ALA A CA 1
ATOM 919 C C . ALA A 1 117 ? -8.229 -3.107 10.531 1.00 94.44 117 ALA A C 1
ATOM 921 O O . ALA A 1 117 ? -8.446 -3.276 9.333 1.00 94.44 117 ALA A O 1
ATOM 922 N N . ILE A 1 118 ? -7.140 -3.570 11.133 1.00 92.88 118 ILE A N 1
ATOM 923 C CA . ILE A 1 118 ? -6.062 -4.263 10.432 1.00 92.88 118 ILE A CA 1
ATOM 924 C C . ILE A 1 118 ? -6.549 -5.613 9.888 1.00 92.88 118 ILE A C 1
ATOM 926 O O . ILE A 1 118 ? -6.290 -5.934 8.729 1.00 92.88 118 ILE A O 1
ATOM 930 N N . GLY A 1 119 ? -7.284 -6.384 10.695 1.00 93.38 119 GLY A N 1
ATOM 931 C CA . GLY A 1 119 ? -7.798 -7.693 10.299 1.00 93.38 119 GLY A CA 1
ATOM 932 C C . GLY A 1 119 ? -8.794 -7.604 9.145 1.00 93.38 119 GLY A C 1
ATOM 933 O O . GLY A 1 119 ? -8.719 -8.400 8.212 1.00 93.38 119 GLY A O 1
ATOM 934 N N . TYR A 1 120 ? -9.658 -6.583 9.140 1.00 94.25 120 TYR A N 1
ATOM 935 C CA . TYR A 1 120 ? -10.551 -6.314 8.015 1.00 94.25 120 TYR A CA 1
ATOM 936 C C . TYR A 1 120 ? -9.782 -5.914 6.747 1.00 94.25 120 TYR A C 1
ATOM 938 O O . TYR A 1 120 ? -10.098 -6.405 5.665 1.00 94.25 120 TYR A O 1
ATOM 946 N N . LEU A 1 121 ? -8.776 -5.034 6.845 1.00 92.19 121 LEU A N 1
ATOM 947 C CA . LEU A 1 121 ? -7.963 -4.637 5.685 1.00 92.19 121 LEU A CA 1
ATOM 948 C C . LEU A 1 121 ? -7.279 -5.846 5.036 1.00 92.19 121 LEU A C 1
ATOM 950 O O . LEU A 1 121 ? -7.261 -5.960 3.811 1.00 92.19 121 LEU A O 1
ATOM 954 N N . GLU A 1 122 ? -6.759 -6.764 5.844 1.00 90.50 122 GLU A N 1
ATOM 955 C CA . GLU A 1 122 ? -6.074 -7.957 5.354 1.00 90.50 122 GLU A CA 1
ATOM 956 C C . GLU A 1 122 ? -7.053 -9.019 4.832 1.00 90.50 122 GLU A C 1
ATOM 958 O O . GLU A 1 122 ? -6.885 -9.506 3.716 1.00 90.50 122 GLU A O 1
ATOM 963 N N . GLY A 1 123 ? -8.114 -9.332 5.581 1.00 89.62 123 GLY A N 1
ATOM 964 C CA . GLY A 1 123 ? -9.098 -10.348 5.197 1.00 89.62 123 GLY A CA 1
ATOM 965 C C . GLY A 1 123 ? -10.001 -9.925 4.036 1.00 89.62 123 GLY A C 1
ATOM 966 O O . GLY A 1 123 ? -10.165 -10.675 3.078 1.00 89.62 123 GLY A O 1
ATOM 967 N N . ALA A 1 124 ? -10.569 -8.716 4.099 1.00 91.88 124 ALA A N 1
ATOM 968 C CA . ALA A 1 124 ? -11.564 -8.243 3.134 1.00 91.88 124 ALA A CA 1
ATOM 969 C C . ALA A 1 124 ? -10.948 -7.555 1.910 1.00 91.88 124 ALA A C 1
ATOM 971 O O . ALA A 1 124 ? -11.502 -7.632 0.812 1.00 91.88 124 ALA A O 1
ATOM 972 N N . LEU A 1 125 ? -9.858 -6.804 2.112 1.00 89.62 125 LEU A N 1
ATOM 973 C CA . LEU A 1 125 ? -9.253 -5.953 1.079 1.00 89.62 125 LEU A CA 1
ATOM 974 C C . LEU A 1 125 ? -7.864 -6.429 0.645 1.00 89.62 125 LEU A C 1
ATOM 976 O O . LEU A 1 125 ? -7.236 -5.752 -0.167 1.00 89.62 125 LEU A O 1
ATOM 980 N N . GLN A 1 126 ? -7.383 -7.561 1.176 1.00 87.75 126 GLN A N 1
ATOM 981 C CA . GLN A 1 126 ? -6.085 -8.156 0.834 1.00 87.75 126 GLN A CA 1
ATOM 982 C C . GLN A 1 126 ? -4.912 -7.171 0.967 1.00 87.75 126 GLN A C 1
ATOM 984 O O . GLN A 1 126 ? -3.912 -7.256 0.258 1.00 87.75 126 GLN A O 1
ATOM 989 N N . THR A 1 127 ? -5.036 -6.208 1.881 1.00 85.00 127 THR A N 1
ATOM 990 C CA . THR A 1 127 ? -3.999 -5.214 2.146 1.00 85.00 127 THR A CA 1
ATOM 991 C C . THR A 1 127 ? -3.066 -5.760 3.218 1.00 85.00 127 THR A C 1
ATOM 993 O O . THR A 1 127 ? -3.480 -5.962 4.359 1.00 85.00 127 THR A O 1
ATOM 996 N N . ALA A 1 128 ? -1.807 -6.014 2.862 1.00 76.00 128 ALA A N 1
ATOM 997 C CA . ALA A 1 128 ? -0.817 -6.520 3.805 1.00 76.00 128 ALA A CA 1
ATOM 998 C C . ALA A 1 128 ? -0.401 -5.415 4.784 1.00 76.00 128 ALA A C 1
ATOM 1000 O O . ALA A 1 128 ? 0.133 -4.377 4.390 1.00 76.00 128 ALA A O 1
ATOM 1001 N N . THR A 1 129 ? -0.639 -5.649 6.070 1.00 71.31 129 THR A N 1
ATOM 1002 C CA . THR A 1 129 ? -0.479 -4.633 7.115 1.00 71.31 129 THR A CA 1
ATOM 1003 C C . THR A 1 129 ? 0.690 -4.944 8.055 1.00 71.31 129 THR A C 1
ATOM 1005 O O . THR A 1 129 ? 1.696 -4.243 8.007 1.00 71.31 129 THR A O 1
ATOM 1008 N N . PHE A 1 130 ? 0.588 -5.982 8.900 1.00 63.97 130 PHE A N 1
ATOM 1009 C CA . PHE A 1 130 ? 1.514 -6.190 10.029 1.00 63.97 130 PHE A CA 1
ATOM 1010 C C . PHE A 1 130 ? 2.267 -7.525 10.049 1.00 63.97 130 PHE A C 1
ATOM 1012 O O . PHE A 1 130 ? 3.407 -7.557 10.513 1.00 63.97 130 PHE A O 1
ATOM 1019 N N . LEU A 1 131 ? 1.671 -8.632 9.592 1.00 62.81 131 LEU A N 1
ATOM 1020 C CA . LEU A 1 131 ? 2.296 -9.957 9.736 1.00 62.81 131 LEU A CA 1
ATOM 1021 C C . LEU A 1 131 ? 3.422 -10.225 8.733 1.00 62.81 131 LEU A C 1
ATOM 1023 O O . LEU A 1 131 ? 4.350 -10.983 9.015 1.00 62.81 131 LEU A O 1
ATOM 1027 N N . THR A 1 132 ? 3.367 -9.584 7.572 1.00 58.03 132 THR A N 1
ATOM 1028 C CA . THR A 1 132 ? 4.483 -9.516 6.628 1.00 58.03 132 THR A CA 1
ATOM 1029 C C . THR A 1 132 ? 4.798 -8.048 6.384 1.00 58.03 132 THR A C 1
ATOM 1031 O O . THR A 1 132 ? 3.963 -7.196 6.679 1.00 58.03 132 THR A O 1
ATOM 1034 N N . SER A 1 133 ? 6.021 -7.728 5.943 1.00 60.22 133 SER A N 1
ATOM 1035 C CA . SER A 1 133 ? 6.440 -6.333 5.746 1.00 60.22 133 SER A CA 1
ATOM 1036 C C . SER A 1 133 ? 5.344 -5.547 5.033 1.00 60.22 133 SER A C 1
ATOM 1038 O O . SER A 1 133 ? 5.019 -5.925 3.905 1.00 60.22 133 SER A O 1
ATOM 1040 N N . ALA A 1 134 ? 4.804 -4.517 5.694 1.00 65.38 134 ALA A N 1
ATOM 1041 C CA . ALA A 1 134 ? 3.721 -3.701 5.161 1.00 65.38 134 ALA A CA 1
ATOM 1042 C C . ALA A 1 134 ? 4.000 -3.347 3.698 1.00 65.38 134 ALA A C 1
ATOM 1044 O O . ALA A 1 134 ? 5.138 -3.012 3.339 1.00 65.38 134 ALA A O 1
ATOM 1045 N N . THR A 1 135 ? 2.984 -3.459 2.847 1.00 72.56 135 THR A N 1
ATOM 1046 C CA . THR A 1 135 ? 3.098 -3.011 1.460 1.00 72.56 135 THR A CA 1
ATOM 1047 C C . THR A 1 135 ? 3.188 -1.493 1.455 1.00 72.56 135 THR A C 1
ATOM 1049 O O . THR A 1 135 ? 2.202 -0.808 1.708 1.00 72.56 135 THR A O 1
ATOM 1052 N N . LEU A 1 136 ? 4.394 -0.989 1.207 1.00 86.00 136 LEU A N 1
ATOM 1053 C CA . LEU A 1 136 ? 4.663 0.422 0.956 1.00 86.00 136 LEU A CA 1
ATOM 1054 C C . LEU A 1 136 ? 4.140 0.816 -0.425 1.00 86.00 136 LEU A C 1
ATOM 1056 O O . LEU A 1 136 ? 4.116 -0.014 -1.338 1.00 86.00 136 LEU A O 1
ATOM 1060 N N . THR A 1 137 ? 3.829 2.096 -0.614 1.00 89.94 137 THR A N 1
ATOM 1061 C CA . THR A 1 137 ? 3.471 2.607 -1.946 1.00 89.94 137 THR A CA 1
ATOM 1062 C C . THR A 1 137 ? 4.641 2.518 -2.929 1.00 89.94 137 THR A C 1
ATOM 1064 O O . THR A 1 137 ? 4.436 2.237 -4.109 1.00 89.94 137 THR A O 1
ATOM 1067 N N . TYR A 1 138 ? 5.875 2.728 -2.459 1.00 91.38 138 TYR A N 1
ATOM 1068 C CA . TYR A 1 138 ? 7.092 2.581 -3.262 1.00 91.38 138 TYR A CA 1
ATOM 1069 C C . TYR A 1 138 ? 8.025 1.498 -2.697 1.00 91.38 138 TYR A C 1
ATOM 1071 O O . TYR A 1 138 ? 7.960 1.150 -1.520 1.00 91.38 138 TYR A O 1
ATOM 1079 N N . PRO A 1 139 ? 8.971 0.965 -3.485 1.00 90.69 139 PRO A N 1
ATOM 1080 C CA . PRO A 1 139 ? 10.047 0.154 -2.926 1.00 90.69 139 PRO A CA 1
ATOM 1081 C C . PRO A 1 139 ? 10.858 0.939 -1.881 1.00 90.69 139 PRO A C 1
ATOM 1083 O O . PRO A 1 139 ? 11.137 2.122 -2.069 1.00 90.69 139 PRO A O 1
ATOM 1086 N N . ALA A 1 140 ? 11.318 0.272 -0.816 1.00 90.12 140 ALA A N 1
ATOM 1087 C CA . ALA A 1 140 ? 12.060 0.904 0.287 1.00 90.12 140 ALA A CA 1
ATOM 1088 C C . ALA A 1 140 ? 13.261 1.759 -0.174 1.00 90.12 140 ALA A C 1
ATOM 1090 O O . ALA A 1 140 ? 13.572 2.784 0.428 1.00 90.12 140 ALA A O 1
ATOM 1091 N N . SER A 1 141 ? 13.917 1.383 -1.279 1.00 91.31 141 SER A N 1
ATOM 1092 C CA . SER A 1 141 ? 15.018 2.154 -1.865 1.00 91.31 141 SER A CA 1
ATOM 1093 C C . SER A 1 141 ? 14.631 3.581 -2.241 1.00 91.31 141 SER A C 1
ATOM 1095 O O . SER A 1 141 ? 15.485 4.459 -2.171 1.00 91.31 141 SER A O 1
ATOM 1097 N N . TYR A 1 142 ? 13.376 3.832 -2.616 1.00 94.50 142 TYR A N 1
ATOM 1098 C CA . TYR A 1 142 ? 12.914 5.179 -2.932 1.00 94.50 142 TYR A CA 1
ATOM 1099 C C . TYR A 1 142 ? 12.881 6.057 -1.685 1.00 94.50 142 TYR A C 1
ATOM 1101 O O . TYR A 1 142 ? 13.463 7.133 -1.707 1.00 94.50 142 TYR A O 1
ATOM 1109 N N . TYR A 1 143 ? 12.320 5.579 -0.574 1.00 94.44 143 TYR A N 1
ATOM 1110 C CA . TYR A 1 143 ? 12.341 6.306 0.703 1.00 94.44 143 TYR A CA 1
ATOM 1111 C C . TYR A 1 143 ? 13.773 6.529 1.211 1.00 94.44 143 TYR A C 1
ATOM 1113 O O . TYR A 1 143 ? 14.093 7.592 1.729 1.00 94.44 143 TYR A O 1
ATOM 1121 N N . LEU A 1 144 ? 14.664 5.550 1.025 1.00 93.06 144 LEU A N 1
ATOM 1122 C CA . LEU A 1 144 ? 16.034 5.626 1.543 1.00 93.06 144 LEU A CA 1
ATOM 1123 C C . LEU A 1 144 ? 16.995 6.443 0.666 1.00 93.06 144 LEU A C 1
ATOM 1125 O O . LEU A 1 144 ? 17.969 6.983 1.182 1.00 93.06 144 LEU A O 1
ATOM 1129 N N . LYS A 1 145 ? 16.779 6.497 -0.655 1.00 95.12 145 LYS A N 1
ATOM 1130 C CA . LYS A 1 145 ? 17.758 7.058 -1.609 1.00 95.12 145 LYS A CA 1
ATOM 1131 C C . LYS A 1 145 ? 17.211 8.163 -2.505 1.00 95.12 145 LYS A C 1
ATOM 1133 O O . LYS A 1 145 ? 17.994 8.939 -3.038 1.00 95.12 145 LYS A O 1
ATOM 1138 N N . ALA A 1 146 ? 15.898 8.225 -2.700 1.00 96.50 146 ALA A N 1
ATOM 1139 C CA . ALA A 1 146 ? 15.261 9.100 -3.680 1.00 96.50 146 ALA A CA 1
ATOM 1140 C C . ALA A 1 146 ? 14.053 9.862 -3.111 1.00 96.50 146 ALA A C 1
ATOM 1142 O O . ALA A 1 146 ? 13.266 10.410 -3.877 1.00 96.50 146 ALA A O 1
ATOM 1143 N N . TRP A 1 147 ? 13.893 9.926 -1.784 1.00 96.69 147 TRP A N 1
ATOM 1144 C CA . TRP A 1 147 ? 12.699 10.496 -1.155 1.00 96.69 147 TRP A CA 1
ATOM 1145 C C . TRP A 1 147 ? 12.445 11.936 -1.590 1.00 96.69 147 TRP A C 1
ATOM 1147 O O . TRP A 1 147 ? 11.336 12.284 -1.983 1.00 96.69 147 TRP A O 1
ATOM 1157 N N . ASN A 1 148 ? 13.506 12.743 -1.634 1.00 96.62 148 ASN A N 1
ATOM 1158 C CA . ASN A 1 148 ? 13.435 14.134 -2.076 1.00 96.62 148 ASN A CA 1
ATOM 1159 C C . ASN A 1 148 ? 12.994 14.283 -3.543 1.00 96.62 148 ASN A C 1
ATOM 1161 O O . ASN A 1 148 ? 12.511 15.347 -3.912 1.00 96.62 148 ASN A O 1
ATOM 1165 N N . LEU A 1 149 ? 13.146 13.240 -4.368 1.00 96.50 149 LEU A N 1
ATOM 1166 C CA . LEU A 1 149 ? 12.708 13.234 -5.765 1.00 96.50 149 LEU A CA 1
ATOM 1167 C C . LEU A 1 149 ? 11.233 12.840 -5.904 1.00 96.50 149 LEU A C 1
ATOM 1169 O O . LEU A 1 149 ? 10.557 13.357 -6.784 1.00 96.50 149 LEU A O 1
ATOM 1173 N N . ILE A 1 150 ? 10.729 11.946 -5.044 1.00 96.38 150 ILE A N 1
ATOM 1174 C CA . ILE A 1 150 ? 9.370 11.393 -5.180 1.00 96.38 150 ILE A CA 1
ATOM 1175 C C . ILE A 1 150 ? 8.325 12.017 -4.252 1.00 96.38 150 ILE A C 1
ATOM 1177 O O . ILE A 1 150 ? 7.134 11.922 -4.540 1.00 96.38 150 ILE A O 1
ATOM 1181 N N . LYS A 1 151 ? 8.731 12.651 -3.143 1.00 97.06 151 LYS A N 1
ATOM 1182 C CA . LYS A 1 151 ? 7.808 13.127 -2.099 1.00 97.06 151 LYS A CA 1
ATOM 1183 C C . LYS A 1 151 ? 6.734 14.062 -2.653 1.00 97.06 151 LYS A C 1
ATOM 1185 O O . LYS A 1 151 ? 5.562 13.909 -2.321 1.00 97.06 151 LYS A O 1
ATOM 1190 N N . ALA A 1 152 ? 7.134 15.023 -3.487 1.00 97.50 152 ALA A N 1
ATOM 1191 C CA . ALA A 1 152 ? 6.220 16.018 -4.039 1.00 97.50 152 ALA A CA 1
ATOM 1192 C C . ALA A 1 152 ? 5.150 15.370 -4.931 1.00 97.50 152 ALA A C 1
ATOM 1194 O O . ALA A 1 152 ? 3.962 15.595 -4.718 1.00 97.50 152 ALA A O 1
ATOM 1195 N N . GLU A 1 153 ? 5.559 14.511 -5.867 1.00 96.81 153 GLU A N 1
ATOM 1196 C CA . GLU A 1 153 ? 4.635 13.790 -6.749 1.00 96.81 153 GLU A CA 1
ATOM 1197 C C . GLU A 1 153 ? 3.710 12.857 -5.957 1.00 96.81 153 GLU A C 1
ATOM 1199 O O . GLU A 1 153 ? 2.505 12.807 -6.205 1.00 96.81 153 GLU A O 1
ATOM 1204 N N . TYR A 1 154 ? 4.248 12.150 -4.960 1.00 97.19 154 TYR A N 1
ATOM 1205 C CA . TYR A 1 154 ? 3.452 11.263 -4.123 1.00 97.19 154 TYR A CA 1
ATOM 1206 C C . TYR A 1 154 ? 2.381 12.042 -3.344 1.00 97.19 154 TYR A C 1
ATOM 1208 O O . TYR A 1 154 ? 1.208 11.661 -3.364 1.00 97.19 154 TYR A O 1
ATOM 1216 N N . ARG A 1 155 ? 2.748 13.178 -2.737 1.00 97.75 155 ARG A N 1
ATOM 1217 C CA . ARG A 1 155 ? 1.801 14.076 -2.062 1.00 97.75 155 ARG A CA 1
ATOM 1218 C C . ARG A 1 155 ? 0.685 14.526 -3.007 1.00 97.75 155 ARG A C 1
ATOM 1220 O O . ARG A 1 155 ? -0.489 14.382 -2.670 1.00 97.75 155 ARG A O 1
ATOM 1227 N N . GLU A 1 156 ? 1.035 15.016 -4.195 1.00 97.50 156 GLU A N 1
ATOM 1228 C CA . GLU A 1 156 ? 0.057 15.477 -5.191 1.00 97.50 156 GLU A CA 1
ATOM 1229 C C . GLU A 1 156 ? -0.871 14.351 -5.670 1.00 97.50 156 GLU A C 1
ATOM 1231 O O . GLU A 1 156 ? -2.079 14.561 -5.825 1.00 97.50 156 GLU A O 1
ATOM 1236 N N . ARG A 1 157 ? -0.357 13.124 -5.832 1.00 96.38 157 ARG A N 1
ATOM 1237 C CA . ARG A 1 157 ? -1.180 11.967 -6.209 1.00 96.38 157 ARG A CA 1
ATOM 1238 C C . ARG A 1 157 ? -2.224 11.636 -5.144 1.00 96.38 157 ARG A C 1
ATOM 1240 O O . ARG A 1 157 ? -3.386 11.422 -5.488 1.00 96.38 157 ARG A O 1
ATOM 1247 N N . VAL A 1 158 ? -1.844 11.631 -3.864 1.00 96.12 158 VAL A N 1
ATOM 1248 C CA . VAL A 1 158 ? -2.790 11.370 -2.763 1.00 96.12 158 VAL A CA 1
ATOM 1249 C C . VAL A 1 158 ? -3.855 12.462 -2.702 1.00 96.12 158 VAL A C 1
ATOM 1251 O O . VAL A 1 158 ? -5.045 12.151 -2.642 1.00 96.12 158 VAL A O 1
ATOM 1254 N N . MET A 1 159 ? -3.455 13.734 -2.785 1.00 96.12 159 MET A N 1
ATOM 1255 C CA . MET A 1 159 ? -4.402 14.853 -2.801 1.00 96.12 159 MET A CA 1
ATOM 1256 C C . MET A 1 159 ? -5.367 14.767 -3.991 1.00 96.12 159 MET A C 1
ATOM 1258 O O . MET A 1 159 ? -6.569 14.975 -3.825 1.00 96.12 159 MET A O 1
ATOM 1262 N N . THR A 1 160 ? -4.872 14.395 -5.174 1.00 93.62 160 THR A N 1
ATOM 1263 C CA . THR A 1 160 ? -5.698 14.182 -6.373 1.00 93.62 160 THR A CA 1
ATOM 1264 C C . THR A 1 160 ? -6.746 13.096 -6.138 1.00 93.62 160 THR A C 1
ATOM 1266 O O . THR A 1 160 ? -7.923 13.310 -6.423 1.00 93.62 160 THR A O 1
ATOM 1269 N N . TRP A 1 161 ? -6.356 11.951 -5.573 1.00 92.06 161 TRP A N 1
ATOM 1270 C CA . TRP A 1 161 ? -7.291 10.864 -5.276 1.00 92.06 161 TRP A CA 1
ATOM 1271 C C . TRP A 1 161 ? -8.340 11.263 -4.237 1.00 92.06 161 TRP A C 1
ATOM 1273 O O . TRP A 1 161 ? -9.517 10.960 -4.416 1.00 92.06 161 TRP A O 1
ATOM 1283 N N . MET A 1 162 ? -7.960 11.985 -3.180 1.00 94.50 162 MET A N 1
ATOM 1284 C CA . MET A 1 162 ? -8.927 12.452 -2.178 1.00 94.50 162 MET A CA 1
ATOM 1285 C C . MET A 1 162 ? -9.943 13.428 -2.787 1.00 94.50 162 MET A C 1
ATOM 1287 O O . MET A 1 162 ? -11.145 13.280 -2.562 1.00 94.50 162 MET A O 1
ATOM 1291 N N . ASN A 1 163 ? -9.491 14.348 -3.642 1.00 92.12 163 ASN A N 1
ATOM 1292 C CA . ASN A 1 163 ? -10.369 15.282 -4.351 1.00 92.12 163 ASN A CA 1
ATOM 1293 C C . ASN A 1 163 ? -11.294 14.594 -5.375 1.00 92.12 163 ASN A C 1
ATOM 1295 O O . ASN A 1 163 ? -12.404 15.069 -5.609 1.00 92.12 163 ASN A O 1
ATOM 1299 N N . GLN A 1 164 ? -10.887 13.456 -5.951 1.00 88.94 164 GLN A N 1
ATOM 1300 C CA . GLN A 1 164 ? -11.773 12.619 -6.776 1.00 88.94 164 GLN A CA 1
ATOM 1301 C C . GLN A 1 164 ? -12.870 11.935 -5.947 1.00 88.94 164 GLN A C 1
ATOM 1303 O O . GLN A 1 164 ? -13.980 11.720 -6.437 1.00 88.94 164 GLN A O 1
ATOM 1308 N N . LEU A 1 165 ? -12.590 11.595 -4.685 1.00 91.12 165 LEU A N 1
ATOM 1309 C CA . LEU A 1 165 ? -13.581 10.995 -3.792 1.00 91.12 165 LEU A CA 1
ATOM 1310 C C . LEU A 1 165 ? -14.594 12.032 -3.292 1.00 91.12 165 LEU A C 1
ATOM 1312 O O . LEU A 1 165 ? -15.799 11.758 -3.318 1.00 91.12 165 LEU A O 1
ATOM 1316 N N . THR A 1 166 ? -14.116 13.210 -2.890 1.00 90.12 166 THR A N 1
ATOM 1317 C CA . THR A 1 166 ? -14.929 14.313 -2.364 1.00 90.12 166 THR A CA 1
ATOM 1318 C C . THR A 1 166 ? -14.342 15.650 -2.810 1.00 90.12 166 THR A C 1
ATOM 1320 O O . THR A 1 166 ? -13.219 15.986 -2.459 1.00 90.12 166 THR A O 1
ATOM 1323 N N . SER A 1 167 ? -15.124 16.463 -3.525 1.00 85.38 167 SER A N 1
ATOM 1324 C CA . SER A 1 167 ? -14.672 17.772 -4.021 1.00 85.38 167 SER A CA 1
ATOM 1325 C C . SER A 1 167 ? -14.733 18.900 -2.981 1.00 85.38 167 SER A C 1
ATOM 1327 O O . SER A 1 167 ? -14.257 19.999 -3.243 1.00 85.38 167 SER A O 1
ATOM 1329 N N . SER A 1 168 ? -15.342 18.665 -1.814 1.00 90.62 168 SER A N 1
ATOM 1330 C CA . SER A 1 168 ? -15.561 19.670 -0.760 1.00 90.62 168 SER A CA 1
ATOM 1331 C C . SER A 1 168 ? -14.493 19.667 0.341 1.00 90.62 168 SER A C 1
ATOM 1333 O O . SER A 1 168 ? -14.750 20.160 1.437 1.00 90.62 168 SER A O 1
ATOM 1335 N N . LEU A 1 169 ? -13.320 19.078 0.090 1.00 94.56 169 LEU A N 1
ATOM 1336 C CA . LEU A 1 169 ? -12.255 18.977 1.090 1.00 94.56 169 LEU A CA 1
ATOM 1337 C C . LEU A 1 169 ? -11.575 20.328 1.331 1.00 94.56 169 LEU A C 1
ATOM 1339 O O . LEU A 1 169 ? -11.283 21.085 0.398 1.00 94.56 169 LEU A O 1
ATOM 1343 N N . ASN A 1 170 ? -11.251 20.601 2.593 1.00 94.62 170 ASN A N 1
ATOM 1344 C CA . ASN A 1 170 ? -10.393 21.710 2.974 1.00 94.62 170 ASN A CA 1
ATOM 1345 C C . ASN A 1 170 ? -8.956 21.390 2.545 1.00 94.62 170 ASN A C 1
ATOM 1347 O O . ASN A 1 170 ? -8.283 20.552 3.143 1.00 94.62 170 ASN A O 1
ATOM 1351 N N . GLN A 1 171 ? -8.471 22.083 1.513 1.00 95.75 171 GLN A N 1
ATOM 1352 C CA . GLN A 1 171 ? -7.163 21.796 0.918 1.00 95.75 171 GLN A CA 1
ATOM 1353 C C . GLN A 1 171 ? -5.991 22.071 1.869 1.00 95.75 171 GLN A C 1
ATOM 1355 O O . GLN A 1 171 ? -4.960 21.407 1.782 1.00 95.75 171 GLN A O 1
ATOM 1360 N N . THR A 1 172 ? -6.139 23.017 2.801 1.00 95.38 172 THR A N 1
ATOM 1361 C CA . THR A 1 172 ? -5.112 23.291 3.811 1.00 95.38 172 THR A CA 1
ATOM 1362 C C . THR A 1 172 ? -5.011 22.148 4.812 1.00 95.38 172 THR A C 1
ATOM 1364 O O . THR A 1 172 ? -3.900 21.710 5.100 1.00 95.38 172 THR A O 1
ATOM 1367 N N . GLN A 1 173 ? -6.143 21.647 5.311 1.00 93.62 173 GLN A N 1
ATOM 1368 C CA . GLN A 1 173 ? -6.160 20.492 6.210 1.00 93.62 173 GLN A CA 1
ATOM 1369 C C . GLN A 1 173 ? -5.679 19.233 5.481 1.00 93.62 173 GLN A C 1
ATOM 1371 O O . GLN A 1 173 ? -4.761 18.572 5.949 1.00 93.62 173 GLN A O 1
ATOM 1376 N N . LEU A 1 174 ? -6.193 18.984 4.270 1.00 95.31 174 LEU A N 1
ATOM 1377 C CA . LEU A 1 174 ? -5.821 17.828 3.451 1.00 95.31 174 LEU A CA 1
ATOM 1378 C C . LEU A 1 174 ? -4.311 17.787 3.203 1.00 95.31 174 LEU A C 1
ATOM 1380 O O . LEU A 1 174 ? -3.678 16.750 3.354 1.00 95.31 174 LEU A O 1
ATOM 1384 N N . SER A 1 175 ? -3.715 18.930 2.857 1.00 96.50 175 SER A N 1
ATOM 1385 C CA . SER A 1 175 ? -2.271 19.033 2.669 1.00 96.50 175 SER A CA 1
ATOM 1386 C C . SER A 1 175 ? -1.475 18.654 3.919 1.00 96.50 175 SER A C 1
ATOM 1388 O O . SER A 1 175 ? -0.383 18.110 3.773 1.00 96.50 175 SER A O 1
ATOM 1390 N N . ARG A 1 176 ? -1.950 19.013 5.117 1.00 95.25 176 ARG A N 1
ATOM 1391 C CA . ARG A 1 176 ? -1.266 18.696 6.380 1.00 95.25 176 ARG A CA 1
ATOM 1392 C C . ARG A 1 176 ? -1.410 17.217 6.707 1.00 95.25 176 ARG A C 1
ATOM 1394 O O . ARG A 1 176 ? -0.402 16.556 6.908 1.00 95.25 176 ARG A O 1
ATOM 1401 N N . ASP A 1 177 ? -2.627 16.690 6.625 1.00 94.19 177 ASP A N 1
ATOM 1402 C CA . ASP A 1 177 ? -2.909 15.279 6.894 1.00 94.19 177 ASP A CA 1
ATOM 1403 C C . ASP A 1 177 ? -2.119 14.352 5.955 1.00 94.19 177 ASP A C 1
ATOM 1405 O O . ASP A 1 177 ? -1.574 13.334 6.380 1.00 94.19 177 ASP A O 1
ATOM 1409 N N . VAL A 1 178 ? -2.021 14.708 4.666 1.00 96.75 178 VAL A N 1
ATOM 1410 C CA . VAL A 1 178 ? -1.213 13.952 3.696 1.00 96.75 178 VAL A CA 1
ATOM 1411 C C . VAL A 1 178 ? 0.269 14.030 4.049 1.00 96.75 178 VAL A C 1
ATOM 1413 O O . VAL A 1 178 ? 0.961 13.021 3.973 1.00 96.75 178 VAL A O 1
ATOM 1416 N N . GLU A 1 179 ? 0.774 15.193 4.453 1.00 97.12 179 GLU A N 1
ATOM 1417 C CA . GLU A 1 179 ? 2.168 15.341 4.874 1.00 97.12 179 GLU A CA 1
ATOM 1418 C C . GLU A 1 179 ? 2.480 14.482 6.112 1.00 97.12 179 GLU A C 1
ATOM 1420 O O . GLU A 1 179 ? 3.490 13.777 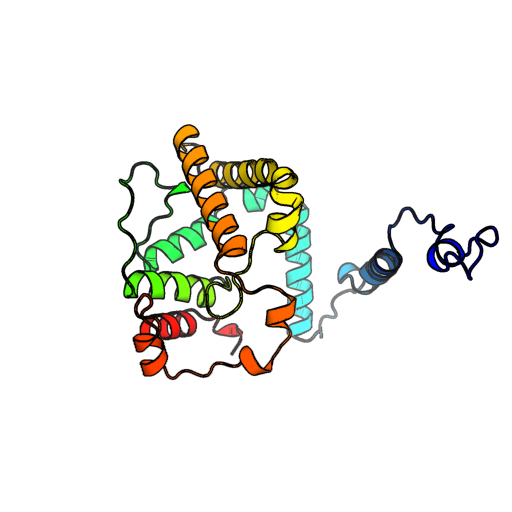6.131 1.00 97.12 179 GLU A O 1
ATOM 1425 N N . ASP A 1 180 ? 1.586 14.452 7.100 1.00 94.69 180 ASP A N 1
ATOM 1426 C CA . ASP A 1 180 ? 1.720 13.610 8.292 1.00 94.69 180 ASP A CA 1
ATOM 1427 C C . ASP A 1 180 ? 1.674 12.115 7.947 1.00 94.69 180 ASP A C 1
ATOM 1429 O O . ASP A 1 180 ? 2.491 11.336 8.445 1.00 94.69 180 ASP A O 1
ATOM 1433 N N . MET A 1 181 ? 0.789 11.713 7.030 1.00 94.50 181 MET A N 1
ATOM 1434 C CA . MET A 1 181 ? 0.727 10.348 6.500 1.00 94.50 181 MET A CA 1
ATOM 1435 C C . MET A 1 181 ? 2.041 9.946 5.811 1.00 94.50 181 MET A C 1
ATOM 1437 O O . MET A 1 181 ? 2.571 8.864 6.070 1.00 94.50 181 MET A O 1
ATOM 1441 N N . LEU A 1 182 ? 2.593 10.814 4.959 1.00 96.06 182 LEU A N 1
ATOM 1442 C CA . LEU A 1 182 ? 3.861 10.560 4.271 1.00 96.06 182 LEU A CA 1
ATOM 1443 C C . LEU A 1 182 ? 5.038 10.479 5.248 1.00 96.06 182 LEU A C 1
ATOM 1445 O O . LEU A 1 182 ? 5.921 9.636 5.082 1.00 96.06 182 LEU A O 1
ATOM 1449 N N . ASN A 1 183 ? 5.050 11.322 6.280 1.00 95.31 183 ASN A N 1
ATOM 1450 C CA . ASN A 1 183 ? 6.071 11.281 7.321 1.00 95.31 183 ASN A CA 1
ATOM 1451 C C . ASN A 1 183 ? 5.965 10.004 8.165 1.00 95.31 183 ASN A C 1
ATOM 1453 O O . ASN A 1 183 ? 6.993 9.413 8.494 1.00 95.31 183 ASN A O 1
ATOM 1457 N N . LEU A 1 184 ? 4.753 9.531 8.472 1.00 92.31 184 LEU A N 1
ATOM 1458 C CA . LEU A 1 184 ? 4.548 8.239 9.130 1.00 92.31 184 LEU A CA 1
ATOM 1459 C C . LEU A 1 184 ? 5.109 7.087 8.287 1.00 92.31 184 LEU A C 1
ATOM 1461 O O . LEU A 1 184 ? 5.842 6.249 8.813 1.00 92.31 184 LEU A O 1
ATOM 1465 N N . GLU A 1 185 ? 4.805 7.056 6.988 1.00 92.56 185 GLU A N 1
ATOM 1466 C CA . GLU A 1 185 ? 5.303 6.014 6.087 1.00 92.56 185 GLU A CA 1
ATOM 1467 C C . GLU A 1 185 ? 6.833 6.066 5.951 1.00 92.56 185 GLU A C 1
ATOM 1469 O O . GLU A 1 185 ? 7.493 5.032 6.048 1.00 92.56 185 GLU A O 1
ATOM 1474 N N . LEU A 1 186 ? 7.425 7.261 5.825 1.00 94.69 186 LEU A N 1
ATOM 1475 C CA . LEU A 1 186 ? 8.880 7.429 5.808 1.00 94.69 186 LEU A CA 1
ATOM 1476 C C . LEU A 1 186 ? 9.521 6.876 7.084 1.00 94.69 186 LEU A C 1
ATOM 1478 O O . LEU A 1 186 ? 10.463 6.090 6.998 1.00 94.69 186 LEU A O 1
ATOM 1482 N N . ARG A 1 187 ? 8.985 7.240 8.255 1.00 93.25 187 ARG A N 1
ATOM 1483 C CA . ARG A 1 187 ? 9.479 6.755 9.550 1.00 93.25 187 ARG A CA 1
ATOM 1484 C C . ARG A 1 187 ? 9.356 5.246 9.677 1.00 93.25 187 ARG A C 1
ATOM 1486 O O . ARG A 1 187 ? 10.269 4.605 10.190 1.00 93.25 187 ARG A O 1
ATOM 1493 N N . PHE A 1 188 ? 8.276 4.658 9.168 1.00 89.31 188 PHE A N 1
ATOM 1494 C CA . PHE A 1 188 ? 8.132 3.208 9.132 1.00 89.31 188 PHE A CA 1
ATOM 1495 C C . PHE A 1 188 ? 9.300 2.555 8.379 1.00 89.31 188 PHE A C 1
ATOM 1497 O O . PHE A 1 188 ? 9.907 1.613 8.888 1.00 89.31 188 PHE A O 1
ATOM 1504 N N . VAL A 1 189 ? 9.691 3.101 7.224 1.00 90.31 189 VAL A N 1
ATOM 1505 C CA . VAL A 1 189 ? 10.820 2.579 6.438 1.00 90.31 189 VAL A CA 1
ATOM 1506 C C . VAL A 1 189 ? 12.172 2.827 7.107 1.00 90.31 189 VAL A C 1
ATOM 1508 O O . VAL A 1 189 ? 13.026 1.942 7.084 1.00 90.31 189 VAL A O 1
ATOM 1511 N N . THR A 1 190 ? 12.392 4.010 7.681 1.00 91.12 190 THR A N 1
ATOM 1512 C CA . THR A 1 190 ? 13.710 4.404 8.205 1.00 91.12 190 THR A CA 1
ATOM 1513 C C . THR A 1 190 ? 13.983 3.914 9.623 1.00 91.12 190 THR A C 1
ATOM 1515 O O . THR A 1 190 ? 15.146 3.746 9.979 1.00 91.12 190 THR A O 1
ATOM 1518 N N . GLU A 1 191 ? 12.946 3.706 10.438 1.00 90.12 191 GLU A N 1
ATOM 1519 C CA . GLU A 1 191 ? 13.080 3.390 11.869 1.00 90.12 191 GLU A CA 1
ATOM 1520 C C . GLU A 1 191 ? 12.580 1.983 12.231 1.00 90.12 191 GLU A C 1
ATOM 1522 O O . GLU A 1 191 ? 13.103 1.381 13.168 1.00 90.12 191 GLU A O 1
ATOM 1527 N N . LEU A 1 192 ? 11.569 1.450 11.532 1.00 85.75 192 LEU A N 1
ATOM 1528 C CA . LEU A 1 192 ? 10.850 0.241 11.973 1.00 85.75 192 LEU A CA 1
ATOM 1529 C C . LEU A 1 192 ? 11.075 -0.974 11.067 1.00 85.75 192 LEU A C 1
ATOM 1531 O O . LEU A 1 192 ? 11.068 -2.115 11.536 1.00 85.75 192 LEU A O 1
ATOM 1535 N N . MET A 1 193 ? 11.278 -0.763 9.767 1.00 85.62 193 MET A N 1
ATOM 1536 C CA . MET A 1 193 ? 11.491 -1.855 8.826 1.00 85.62 193 MET A CA 1
ATOM 1537 C C . MET A 1 193 ? 12.890 -2.457 8.949 1.00 85.62 193 MET A C 1
ATOM 1539 O O . MET A 1 193 ? 13.906 -1.771 8.961 1.00 85.62 193 MET A O 1
ATOM 1543 N N . THR A 1 194 ? 12.948 -3.790 8.949 1.00 85.81 194 THR A N 1
ATOM 1544 C CA . THR A 1 194 ? 14.217 -4.512 8.806 1.00 85.81 194 THR A CA 1
ATOM 1545 C C . THR A 1 194 ? 14.728 -4.401 7.367 1.00 85.81 194 THR A C 1
ATOM 1547 O O . THR A 1 194 ? 13.976 -4.657 6.420 1.00 85.81 194 THR A O 1
ATOM 1550 N N . ASP A 1 195 ? 16.013 -4.092 7.198 1.00 84.81 195 ASP A N 1
ATOM 1551 C CA . ASP A 1 195 ? 16.649 -3.968 5.888 1.00 84.81 195 ASP A CA 1
ATOM 1552 C C . ASP A 1 195 ? 16.661 -5.290 5.092 1.00 84.81 195 ASP A C 1
ATOM 1554 O O . ASP A 1 195 ? 16.524 -6.397 5.628 1.00 84.81 195 ASP A O 1
ATOM 1558 N N . ALA A 1 196 ? 16.841 -5.173 3.774 1.00 83.12 196 ALA A N 1
ATOM 1559 C CA . ALA A 1 196 ? 16.762 -6.304 2.855 1.00 83.12 196 ALA A CA 1
ATOM 1560 C C . ALA A 1 196 ? 17.818 -7.393 3.118 1.00 83.12 196 ALA A C 1
ATOM 1562 O O . ALA A 1 196 ? 17.518 -8.572 2.923 1.00 83.12 196 ALA A O 1
ATOM 1563 N N . ASN A 1 197 ? 19.024 -7.035 3.572 1.00 85.88 197 ASN A N 1
ATOM 1564 C CA . ASN A 1 197 ? 20.080 -8.012 3.837 1.00 85.88 197 ASN A CA 1
ATOM 1565 C C . ASN A 1 197 ? 19.738 -8.825 5.085 1.00 85.88 197 ASN A C 1
ATOM 1567 O O . ASN A 1 197 ? 19.765 -10.056 5.055 1.00 85.88 197 ASN A O 1
ATOM 1571 N N . THR A 1 198 ? 19.313 -8.152 6.153 1.00 85.94 198 THR A N 1
ATOM 1572 C CA . THR A 1 198 ? 18.935 -8.807 7.409 1.00 85.94 198 THR A CA 1
ATOM 1573 C C . THR A 1 198 ? 17.666 -9.659 7.252 1.00 85.94 198 THR A C 1
ATOM 1575 O O . THR A 1 198 ? 17.548 -10.718 7.876 1.00 85.94 198 THR A O 1
ATOM 1578 N N . ARG A 1 199 ? 16.720 -9.266 6.385 1.00 82.44 199 ARG A N 1
ATOM 1579 C CA . ARG A 1 199 ? 15.523 -10.070 6.052 1.00 82.44 199 ARG A CA 1
ATOM 1580 C C . ARG A 1 199 ? 15.823 -11.352 5.276 1.00 82.44 199 ARG A C 1
ATOM 1582 O O . ARG A 1 199 ? 15.073 -12.312 5.405 1.00 82.44 199 ARG A O 1
ATOM 1589 N N . ARG A 1 200 ? 16.889 -11.382 4.472 1.00 85.31 200 ARG A N 1
ATOM 1590 C CA . ARG A 1 200 ? 17.290 -12.575 3.699 1.00 85.31 200 ARG A CA 1
ATOM 1591 C C . ARG A 1 200 ? 17.939 -13.660 4.566 1.00 85.31 200 ARG A C 1
ATOM 1593 O O . ARG A 1 200 ? 18.200 -14.754 4.078 1.00 85.31 200 ARG A O 1
ATOM 1600 N N . ASN A 1 201 ? 18.161 -13.389 5.852 1.00 87.25 201 ASN A N 1
ATOM 1601 C CA . ASN A 1 201 ? 18.542 -14.405 6.823 1.00 87.25 201 ASN A CA 1
ATOM 1602 C C . ASN A 1 201 ? 17.284 -15.092 7.388 1.00 87.25 201 ASN A C 1
ATOM 1604 O O . ASN A 1 201 ? 16.680 -14.627 8.352 1.00 87.25 201 ASN A O 1
ATOM 1608 N N . PHE A 1 202 ? 16.883 -16.203 6.767 1.00 80.19 202 PHE A N 1
ATOM 1609 C CA . PHE A 1 202 ? 15.602 -16.863 7.045 1.00 80.19 202 PHE A CA 1
ATOM 1610 C C . PHE A 1 202 ? 15.444 -17.371 8.483 1.00 80.19 202 PHE A C 1
ATOM 1612 O O . PHE A 1 202 ? 14.342 -17.317 9.027 1.00 80.19 202 PHE A O 1
ATOM 1619 N N . ALA A 1 203 ? 16.526 -17.830 9.122 1.00 83.06 203 ALA A N 1
ATOM 1620 C CA . ALA A 1 203 ? 16.457 -18.456 10.445 1.00 83.06 203 ALA A CA 1
ATOM 1621 C C . ALA A 1 203 ? 15.906 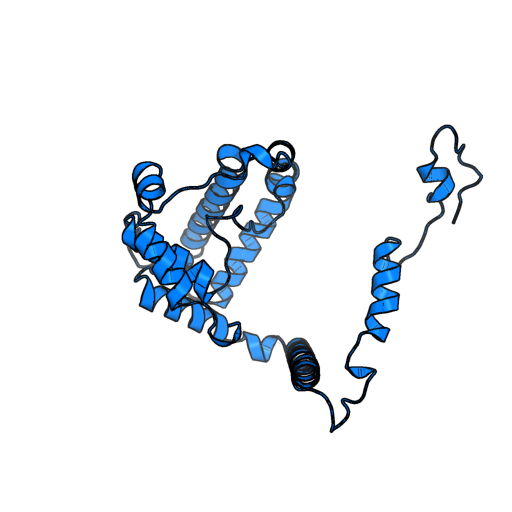-17.502 11.518 1.00 83.06 203 ALA A C 1
ATOM 1623 O O . ALA A 1 203 ? 15.079 -17.897 12.333 1.00 83.06 203 ALA A O 1
ATOM 1624 N N . ARG A 1 204 ? 16.305 -16.225 11.477 1.00 82.12 204 ARG A N 1
ATOM 1625 C CA . ARG A 1 204 ? 15.811 -15.189 12.404 1.00 82.12 204 ARG A CA 1
ATOM 1626 C C . ARG A 1 204 ? 14.418 -14.662 12.063 1.00 82.12 204 ARG A C 1
ATOM 1628 O O . ARG A 1 204 ? 13.810 -13.977 12.878 1.00 82.12 204 ARG A O 1
ATOM 1635 N N . SER A 1 205 ? 13.928 -14.911 10.851 1.00 82.31 205 SER A N 1
ATOM 1636 C CA . SER A 1 205 ? 12.613 -14.439 10.406 1.00 82.31 205 SER A CA 1
ATOM 1637 C C . SER A 1 205 ? 11.486 -15.391 10.801 1.00 82.31 205 SER A C 1
ATOM 1639 O O . SER A 1 205 ? 10.329 -14.976 10.832 1.00 82.31 205 SER A O 1
ATOM 1641 N N . TYR A 1 206 ? 11.805 -16.639 11.152 1.00 85.06 206 TYR A N 1
ATOM 1642 C CA . TYR A 1 206 ? 10.826 -17.616 11.615 1.00 85.06 206 TYR A CA 1
ATOM 1643 C C . TYR A 1 206 ? 10.599 -17.507 13.131 1.00 85.06 206 TYR A C 1
ATOM 1645 O O . TYR A 1 206 ? 11.205 -18.223 13.926 1.00 85.06 206 TYR A O 1
ATOM 1653 N N . ASN A 1 207 ? 9.706 -16.600 13.535 1.00 86.00 207 ASN A N 1
ATOM 1654 C CA . ASN A 1 207 ? 9.367 -16.362 14.940 1.00 86.00 207 ASN A CA 1
ATOM 1655 C C . ASN A 1 207 ? 7.960 -16.891 15.239 1.00 86.00 207 ASN A C 1
ATOM 1657 O O . ASN A 1 207 ? 6.960 -16.250 14.918 1.00 86.00 207 ASN A O 1
ATOM 1661 N N . ARG A 1 208 ? 7.873 -18.090 15.826 1.00 90.31 208 ARG A N 1
ATOM 1662 C CA . ARG A 1 208 ? 6.590 -18.744 16.111 1.00 90.31 208 ARG A CA 1
ATOM 1663 C C . ARG A 1 208 ? 6.060 -18.337 17.483 1.00 90.31 208 ARG A C 1
ATOM 1665 O O . ARG A 1 208 ? 6.653 -18.687 18.500 1.00 90.31 208 ARG A O 1
ATOM 1672 N N . TYR A 1 209 ? 4.892 -17.706 17.493 1.00 91.88 209 TYR A N 1
ATOM 1673 C CA . TYR A 1 209 ? 4.156 -17.353 18.704 1.00 91.88 209 TYR A CA 1
ATOM 1674 C C . TYR A 1 209 ? 2.806 -18.070 18.742 1.00 91.88 209 TYR A C 1
ATOM 1676 O O . TYR A 1 209 ? 2.124 -18.205 17.728 1.00 91.88 209 TYR A O 1
ATOM 1684 N N . THR A 1 210 ? 2.393 -18.506 19.928 1.00 95.75 210 THR A N 1
ATOM 1685 C CA . THR A 1 210 ? 0.971 -18.719 20.228 1.00 95.75 210 THR A CA 1
ATOM 1686 C C . THR A 1 210 ? 0.279 -17.365 20.396 1.00 95.75 210 THR A C 1
ATOM 1688 O O . THR A 1 210 ? 0.938 -16.370 20.700 1.00 95.75 210 THR A O 1
ATOM 1691 N N . VAL A 1 211 ? -1.053 -17.321 20.285 1.00 94.75 211 VAL A N 1
ATOM 1692 C CA . VAL A 1 211 ? -1.827 -16.086 20.530 1.00 94.75 211 VAL A CA 1
ATOM 1693 C C . VAL A 1 211 ? -1.512 -15.499 21.910 1.00 94.75 211 VAL A C 1
ATOM 1695 O O . VAL A 1 211 ? -1.285 -14.303 22.022 1.00 94.75 211 VAL A O 1
ATOM 1698 N N . ALA A 1 212 ? -1.406 -16.335 22.949 1.00 97.06 212 ALA A N 1
ATOM 1699 C CA . ALA A 1 212 ? -1.072 -15.875 24.297 1.00 97.06 212 ALA A CA 1
ATOM 1700 C C . ALA A 1 212 ? 0.323 -15.226 24.376 1.00 97.06 212 ALA A C 1
ATOM 1702 O O . ALA A 1 212 ? 0.481 -14.183 25.006 1.00 97.06 212 ALA A O 1
ATOM 1703 N N . GLN A 1 213 ? 1.326 -15.811 23.712 1.00 97.25 213 GLN A N 1
ATOM 1704 C CA . GLN A 1 213 ? 2.674 -15.237 23.670 1.00 97.25 213 GLN A CA 1
ATOM 1705 C C . GLN A 1 213 ? 2.710 -13.933 22.863 1.00 97.25 213 GLN A C 1
ATOM 1707 O O . GLN A 1 213 ? 3.351 -12.979 23.294 1.00 97.25 213 GLN A O 1
ATOM 1712 N N . ALA A 1 214 ? 2.003 -13.869 21.730 1.00 94.25 214 ALA A N 1
ATOM 1713 C CA . ALA A 1 214 ? 1.907 -12.657 20.920 1.00 94.25 214 ALA A CA 1
ATOM 1714 C C . ALA A 1 214 ? 1.212 -11.521 21.688 1.00 94.25 214 ALA A C 1
ATOM 1716 O O . ALA A 1 214 ? 1.732 -10.411 21.725 1.00 94.25 214 ALA A O 1
ATOM 1717 N N . SER A 1 215 ? 0.106 -11.806 22.384 1.00 95.69 215 SER A N 1
ATOM 1718 C CA . SER A 1 215 ? -0.593 -10.834 23.236 1.00 95.69 215 SER A CA 1
ATOM 1719 C C . SER A 1 215 ? 0.264 -10.315 24.386 1.00 95.69 215 SER A C 1
ATOM 1721 O O . SER A 1 215 ? 0.165 -9.139 24.723 1.00 95.69 215 SER A O 1
ATOM 1723 N N . ALA A 1 216 ? 1.117 -11.157 24.976 1.00 96.62 216 ALA A N 1
ATOM 1724 C CA . ALA A 1 216 ? 2.043 -10.722 26.019 1.00 96.62 216 ALA A CA 1
ATOM 1725 C C . ALA A 1 216 ? 3.182 -9.850 25.460 1.00 96.62 216 ALA A C 1
ATOM 1727 O O . ALA A 1 216 ? 3.546 -8.848 26.070 1.00 96.62 216 ALA A O 1
ATOM 1728 N N . GLN A 1 217 ? 3.736 -10.218 24.301 1.00 95.50 217 GLN A N 1
ATOM 1729 C CA . GLN A 1 217 ? 4.865 -9.520 23.679 1.00 95.50 217 GLN A CA 1
ATOM 1730 C C . GLN A 1 217 ? 4.454 -8.208 22.991 1.00 95.50 217 GLN A C 1
ATOM 1732 O O . GLN A 1 217 ? 5.214 -7.241 22.985 1.00 95.50 217 GLN A O 1
ATOM 1737 N N . TYR A 1 218 ? 3.260 -8.176 22.402 1.00 93.25 218 TYR A N 1
ATOM 1738 C CA . TYR A 1 218 ? 2.751 -7.087 21.572 1.00 93.25 218 TYR A CA 1
ATOM 1739 C C . TYR A 1 218 ? 1.325 -6.714 22.011 1.00 93.25 218 TYR A C 1
ATOM 1741 O O . TYR A 1 218 ? 0.363 -6.981 21.285 1.00 93.25 218 TYR A O 1
ATOM 1749 N N . PRO A 1 219 ? 1.164 -6.098 23.198 1.00 95.12 219 PRO A N 1
ATOM 1750 C CA . PRO A 1 219 ? -0.148 -5.835 23.794 1.00 95.12 219 PRO A CA 1
ATOM 1751 C C . PRO A 1 219 ? -0.928 -4.709 23.101 1.00 95.12 219 PRO A C 1
ATOM 1753 O O . PRO A 1 219 ? -2.103 -4.498 23.395 1.00 95.12 219 PRO A O 1
ATOM 1756 N N . PHE A 1 220 ? -0.293 -3.979 22.177 1.00 92.94 220 PHE A N 1
ATOM 1757 C CA . PHE A 1 220 ? -0.941 -2.922 21.400 1.00 92.94 220 PHE A CA 1
ATOM 1758 C C . PHE A 1 220 ? -1.987 -3.462 20.411 1.00 92.94 220 PHE A C 1
ATOM 1760 O O . PHE A 1 220 ? -2.788 -2.682 19.904 1.00 92.94 220 PHE A O 1
ATOM 1767 N N . LEU A 1 221 ? -1.995 -4.773 20.143 1.00 94.81 221 LEU A N 1
ATOM 1768 C CA . LEU A 1 221 ? -2.916 -5.434 19.225 1.00 94.81 221 LEU A CA 1
ATOM 1769 C C . LEU A 1 221 ? -3.637 -6.590 19.927 1.00 94.81 221 LEU A C 1
ATOM 1771 O O . LEU A 1 221 ? -3.004 -7.459 20.530 1.00 94.81 221 LEU A O 1
ATOM 1775 N N . ASP A 1 222 ? -4.964 -6.645 19.812 1.00 96.94 222 ASP A N 1
ATOM 1776 C CA . ASP A 1 222 ? -5.714 -7.838 20.206 1.00 96.94 222 ASP A CA 1
ATOM 1777 C C . ASP A 1 222 ? -5.584 -8.923 19.125 1.00 96.94 222 ASP A C 1
ATOM 1779 O O . ASP A 1 222 ? -6.350 -8.988 18.163 1.00 96.94 222 ASP A O 1
ATOM 1783 N N . TRP A 1 223 ? -4.589 -9.796 19.286 1.00 95.25 223 TRP A N 1
ATOM 1784 C CA . TRP A 1 223 ? -4.283 -10.869 18.335 1.00 95.25 223 TRP A CA 1
ATOM 1785 C C . TRP A 1 223 ? -5.429 -11.851 18.102 1.00 95.25 223 TRP A C 1
ATOM 1787 O O . TRP A 1 223 ? -5.514 -12.438 17.023 1.00 95.25 223 TRP A O 1
ATOM 1797 N N . ARG A 1 224 ? -6.311 -12.056 19.089 1.00 96.38 224 ARG A N 1
ATOM 1798 C CA . ARG A 1 224 ? -7.462 -12.945 18.909 1.00 96.38 224 ARG A CA 1
ATOM 1799 C C . ARG A 1 224 ? -8.460 -12.307 17.956 1.00 96.38 224 ARG A C 1
ATOM 1801 O O . ARG A 1 224 ? -8.884 -12.971 17.016 1.00 96.38 224 ARG A O 1
ATOM 1808 N N . ILE A 1 225 ? -8.800 -11.044 18.198 1.00 96.88 225 ILE A N 1
ATOM 1809 C CA . ILE A 1 225 ? -9.736 -10.293 17.357 1.00 96.88 225 ILE A CA 1
ATOM 1810 C C . ILE A 1 225 ? -9.165 -10.151 15.950 1.00 96.88 225 ILE A C 1
ATOM 1812 O O . ILE A 1 225 ? -9.838 -10.477 14.984 1.00 96.88 225 ILE A O 1
ATOM 1816 N N . TYR A 1 226 ? -7.889 -9.797 15.823 1.00 95.00 226 TYR A N 1
ATOM 1817 C CA . TYR A 1 226 ? -7.226 -9.678 14.526 1.00 95.00 226 TYR A CA 1
ATOM 1818 C C . TYR A 1 226 ? -7.350 -10.956 13.670 1.00 95.00 226 TYR A C 1
ATOM 1820 O O . TYR A 1 226 ? -7.793 -10.893 12.524 1.00 95.00 226 TYR A O 1
ATOM 1828 N N . LEU A 1 227 ? -7.032 -12.131 14.231 1.00 93.56 227 LEU A N 1
ATOM 1829 C CA . LEU A 1 227 ? -7.141 -13.408 13.510 1.00 93.56 227 LEU A CA 1
ATOM 1830 C C . LEU A 1 227 ? -8.596 -13.789 13.190 1.00 93.56 227 LEU A C 1
ATOM 1832 O O . LEU A 1 227 ? -8.860 -14.402 12.153 1.00 93.56 227 LEU A O 1
ATOM 1836 N N . GLN A 1 228 ? -9.538 -13.442 14.071 1.00 95.06 228 GLN A N 1
ATOM 1837 C CA . GLN A 1 228 ? -10.967 -13.649 13.827 1.00 95.06 228 GLN A CA 1
ATOM 1838 C C . GLN A 1 228 ? -11.453 -12.814 12.644 1.00 95.06 228 GLN A C 1
ATOM 1840 O O . GLN A 1 228 ? -12.147 -13.344 11.783 1.00 95.06 228 GLN A O 1
ATOM 1845 N N . GLU A 1 229 ? -11.052 -11.549 12.576 1.00 94.69 229 GLU A N 1
ATOM 1846 C CA . GLU A 1 229 ? -11.463 -10.596 11.542 1.00 94.69 229 GLU A CA 1
ATOM 1847 C C . GLU A 1 229 ? -10.901 -10.980 10.172 1.00 94.69 229 GLU A C 1
ATOM 1849 O O . GLU A 1 229 ? -11.641 -10.980 9.189 1.00 94.69 229 GLU A O 1
ATOM 1854 N N . ILE A 1 230 ? -9.642 -11.437 10.111 1.00 91.62 230 ILE A N 1
ATOM 1855 C CA . ILE A 1 230 ? -9.074 -12.011 8.880 1.00 91.62 230 ILE A CA 1
ATOM 1856 C C . ILE A 1 230 ? -9.936 -13.168 8.383 1.00 91.62 230 ILE A C 1
ATOM 1858 O O . ILE A 1 230 ? -10.347 -13.187 7.227 1.00 91.62 230 ILE A O 1
ATOM 1862 N N . SER A 1 231 ? -10.212 -14.140 9.253 1.00 91.50 231 SER A N 1
ATOM 1863 C CA . SER A 1 231 ? -10.940 -15.355 8.875 1.00 91.50 231 SER A CA 1
ATOM 1864 C C . SER A 1 231 ? -12.399 -15.070 8.506 1.00 91.50 231 SER A C 1
ATOM 1866 O O . SER A 1 231 ? -12.916 -15.610 7.528 1.00 91.50 231 SER A O 1
ATOM 1868 N N . ALA A 1 232 ? -13.068 -14.191 9.256 1.00 93.44 232 ALA A N 1
ATOM 1869 C CA . ALA A 1 232 ? -14.469 -13.845 9.044 1.00 93.44 232 ALA A CA 1
ATOM 1870 C C . ALA A 1 232 ? -14.701 -13.102 7.722 1.00 93.44 232 ALA A C 1
ATOM 1872 O O . ALA A 1 232 ? -15.762 -13.266 7.108 1.00 93.44 232 ALA A O 1
ATOM 1873 N N . HIS A 1 233 ? -13.719 -12.306 7.294 1.00 92.44 233 HIS A N 1
ATOM 1874 C CA . HIS A 1 233 ? -13.808 -11.463 6.107 1.00 92.44 233 HIS A CA 1
ATOM 1875 C C . HIS A 1 233 ? -13.040 -11.980 4.888 1.00 92.44 233 HIS A C 1
ATOM 1877 O O . HIS A 1 233 ? -13.184 -11.395 3.814 1.00 92.44 233 HIS A O 1
ATOM 1883 N N . ALA A 1 234 ? -12.279 -13.067 5.027 1.00 87.50 234 ALA A N 1
ATOM 1884 C CA . ALA A 1 234 ? -11.616 -13.723 3.908 1.00 87.50 234 ALA A CA 1
ATOM 1885 C C . ALA A 1 234 ? -12.617 -14.124 2.813 1.00 87.50 234 ALA A C 1
ATOM 1887 O O . ALA A 1 234 ? -13.744 -14.554 3.088 1.00 87.50 234 ALA A O 1
ATOM 1888 N N . ASP A 1 235 ? -12.182 -14.009 1.558 1.00 80.38 235 ASP A N 1
ATOM 1889 C CA . ASP A 1 235 ? -12.988 -14.406 0.409 1.00 80.38 235 ASP A CA 1
ATOM 1890 C C . ASP A 1 235 ? -13.314 -15.907 0.471 1.00 80.38 235 ASP A C 1
ATOM 1892 O O . ASP A 1 235 ? -12.446 -16.774 0.352 1.00 80.38 235 ASP A O 1
ATOM 1896 N N . ARG A 1 236 ? -14.602 -16.214 0.648 1.00 78.06 236 ARG A N 1
ATOM 1897 C CA . ARG A 1 236 ? -15.108 -17.589 0.745 1.00 78.06 236 ARG A CA 1
ATOM 1898 C C . ARG A 1 236 ? -15.021 -18.356 -0.572 1.00 78.06 236 ARG A C 1
ATOM 1900 O O . ARG A 1 236 ? -15.184 -19.568 -0.560 1.00 78.06 236 ARG A O 1
ATOM 1907 N N . SER A 1 237 ? -14.807 -17.674 -1.696 1.00 69.00 237 SER A N 1
ATOM 1908 C CA . SER A 1 237 ? -14.681 -18.298 -3.017 1.00 69.00 237 SER A CA 1
ATOM 1909 C C . SER A 1 237 ? -13.287 -18.867 -3.304 1.00 69.00 237 SER A C 1
ATOM 1911 O O . SER A 1 237 ? -13.111 -19.546 -4.313 1.00 69.00 237 SER A O 1
ATOM 1913 N N . VAL A 1 238 ? -12.320 -18.617 -2.413 1.00 59.12 238 VAL A N 1
ATOM 1914 C CA . VAL A 1 238 ? -10.927 -19.090 -2.510 1.00 59.12 238 VAL A CA 1
ATOM 1915 C C . VAL A 1 238 ? -10.681 -20.343 -1.643 1.00 59.12 238 VAL A C 1
ATOM 1917 O O . VAL A 1 238 ? -9.569 -20.867 -1.628 1.00 59.12 238 VAL A O 1
ATOM 1920 N N . GLN A 1 239 ? -11.704 -20.841 -0.933 1.00 39.59 239 GLN A N 1
ATOM 1921 C CA . GLN A 1 239 ? -11.640 -22.061 -0.109 1.00 39.59 239 GLN A CA 1
ATOM 1922 C C . GLN A 1 239 ? -12.023 -23.325 -0.883 1.00 39.59 239 GLN A C 1
ATOM 1924 O O . GLN A 1 239 ? -12.985 -23.268 -1.682 1.00 39.59 239 GLN A O 1
#